Protein AF-A0A3D0QFQ6-F1 (afdb_monomer)

Nearest PDB structures (foldseek):
  6ztg-assembly1_A  TM=4.629E-01  e=1.397E-02  Escherichia coli
  6u9d-assembly2_S-2  TM=3.175E-01  e=2.673E-01  Saccharomyces cerevisiae
  6u9d-assembly2_W-2  TM=3.151E-01  e=1.206E+00  Saccharomyces cerevisiae
  5zwm-assembly1_J  TM=2.503E-01  e=8.277E-01  Saccharomyces cerevisiae S288C

pLDDT: mean 74.8, std 19.63, range [32.03, 97.0]

Radius of gyration: 33.11 Å; Cα contacts (8 Å, |Δi|>4): 150; chains: 1; bounding box: 87×45×83 Å

Foldseek 3Di:
DVVVVVVVVVVVVVVVVVVVVVVVVPDDDDDDDDDDDDDDDDDDDDDDDDDPPPVVVVVVVVVVVVVPDDDDDDPDPDDDDDDDDPDPPDPPPDPPPDDDPQKWKWKWQDKALDPVVLVVVQVVCCVVCVVWDWDFDQDPVVSITIIITHTHRDPVVNVVVLVVCCVVPVPRRVVMDMDIDDD

Mean predicted aligned error: 20.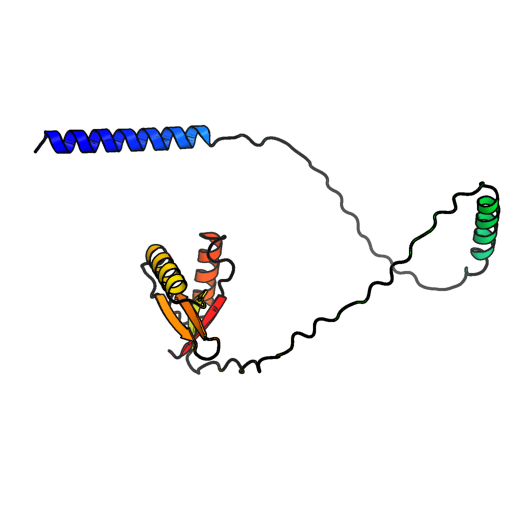43 Å

Solvent-accessible surface area (backbone atoms only — not comparable to full-atom values): 11772 Å² total; per-residue (Å²): 117,70,71,60,57,53,55,50,51,53,52,53,51,50,53,52,52,54,54,54,56,55,58,72,74,64,75,74,85,87,79,90,87,86,88,84,89,80,89,86,84,86,88,83,90,82,84,82,86,89,69,82,67,74,60,56,62,59,49,58,59,54,57,62,63,57,75,73,60,82,84,83,84,77,86,77,85,80,77,85,80,81,83,79,78,79,72,77,81,72,81,67,82,75,73,78,84,81,74,52,98,57,46,26,20,24,29,30,51,46,72,24,77,48,66,70,57,37,52,52,52,47,50,55,47,43,76,74,40,71,92,43,59,74,46,79,44,77,39,81,90,78,55,28,32,36,32,31,42,41,81,28,82,42,65,65,60,33,47,54,49,50,54,50,48,38,70,76,36,58,82,80,32,68,79,46,46,82,46,72,40,74,107

Sequence (183 aa):
MLKSQRRIRVKVLYYIALIVSLVLAGCVSSEEAGSGKKLGTPVATQDLSESGRARVDSLRKADSLRAKRAGFTSQHDTLVASVMRTTKSGLRAIKPIERPANPAYTVQVGAFARTDHALRAQKLAKDRFADLPIFNTFEPFDKLYRVRVGKFDTRLQADSLRKSILKQFPKDYTDSWINYISK

Secondary structure (DSSP, 8-state):
-HHHHHHHHHHHHHHHHHHHHHHHTT-------------------------TTHHHHHHHHHHHHHTTS-------------------------------SSEEEEEEEEEESSHHHHHHHHHHHHHH-TTS-EEEEEETTTTEEEEEEEEESSHHHHHHHHHHHHHH-TTTSTT-EEEEEE-

Structure (mmCIF, N/CA/C/O backbone):
data_AF-A0A3D0QFQ6-F1
#
_entry.id   AF-A0A3D0QFQ6-F1
#
loop_
_atom_site.group_PDB
_atom_site.id
_atom_site.type_symbol
_atom_site.label_atom_id
_atom_site.label_alt_id
_atom_site.label_comp_id
_atom_site.label_asym_id
_atom_site.label_entity_id
_atom_site.label_seq_id
_atom_site.pdbx_PDB_ins_code
_atom_site.Cartn_x
_atom_site.Cartn_y
_atom_site.Cartn_z
_atom_site.occupancy
_atom_site.B_iso_or_equiv
_atom_site.auth_seq_id
_atom_site.auth_comp_id
_atom_site.auth_asym_id
_atom_site.auth_atom_id
_atom_site.pdbx_PDB_model_num
ATOM 1 N N . MET A 1 1 ? -45.627 17.582 -11.116 1.00 52.88 1 MET A N 1
ATOM 2 C CA . MET A 1 1 ? -44.205 17.442 -10.705 1.00 52.88 1 MET A CA 1
ATOM 3 C C . MET A 1 1 ? -43.778 18.304 -9.501 1.00 52.88 1 MET A C 1
ATOM 5 O O . MET A 1 1 ? -42.877 17.882 -8.785 1.00 52.88 1 MET A O 1
ATOM 9 N N . LEU A 1 2 ? -44.424 19.441 -9.183 1.00 53.09 2 LEU A N 1
ATOM 10 C CA . LEU A 1 2 ? -44.003 20.311 -8.060 1.00 53.09 2 LEU A CA 1
ATOM 11 C C . LEU A 1 2 ? -44.137 19.703 -6.642 1.00 53.09 2 LEU A C 1
ATOM 13 O O . LEU A 1 2 ? -43.348 20.036 -5.760 1.00 53.09 2 LEU A O 1
ATOM 17 N N . LYS A 1 3 ? -45.098 18.797 -6.395 1.00 54.72 3 LYS A N 1
ATOM 18 C CA . LYS A 1 3 ? -45.295 18.177 -5.063 1.00 54.72 3 LYS A CA 1
ATOM 19 C C . LYS A 1 3 ? -44.152 17.236 -4.648 1.00 54.72 3 LYS A C 1
ATOM 21 O O . LYS A 1 3 ? -43.829 17.173 -3.466 1.00 54.72 3 LYS A O 1
ATOM 26 N N . SER A 1 4 ? -43.519 16.548 -5.604 1.00 53.94 4 SER A N 1
ATOM 27 C CA . SER A 1 4 ? -42.392 15.640 -5.329 1.00 53.94 4 SER A CA 1
ATOM 28 C C . SER A 1 4 ? -41.141 16.417 -4.902 1.00 53.94 4 SER A C 1
ATOM 30 O O . SER A 1 4 ? -40.534 16.122 -3.876 1.00 53.94 4 SER A O 1
ATOM 32 N N . GLN A 1 5 ? -40.848 17.519 -5.601 1.00 58.81 5 GLN A N 1
ATOM 33 C CA . GLN A 1 5 ? -39.726 18.408 -5.288 1.00 58.81 5 GLN A CA 1
ATOM 34 C C . GLN A 1 5 ? -39.846 19.067 -3.904 1.00 58.81 5 GLN A C 1
ATOM 36 O O . GLN A 1 5 ? -38.852 19.193 -3.192 1.00 58.81 5 GLN A O 1
ATOM 41 N N . ARG A 1 6 ? -41.063 19.420 -3.460 1.00 67.19 6 ARG A N 1
ATOM 42 C CA . ARG A 1 6 ? -41.283 19.945 -2.098 1.00 67.19 6 ARG A CA 1
ATOM 43 C C . ARG A 1 6 ? -40.996 18.902 -1.015 1.00 67.19 6 ARG A C 1
ATOM 45 O O . ARG A 1 6 ? -40.360 19.231 -0.022 1.00 67.19 6 ARG A O 1
ATOM 52 N N . ARG A 1 7 ? -41.392 17.640 -1.217 1.00 68.56 7 ARG A N 1
ATOM 53 C CA . ARG A 1 7 ? -41.124 16.556 -0.251 1.00 68.56 7 ARG A CA 1
ATOM 54 C C . ARG A 1 7 ? -39.634 16.235 -0.141 1.00 68.56 7 ARG A C 1
ATOM 56 O O . ARG A 1 7 ? -39.159 15.957 0.955 1.00 68.56 7 ARG A O 1
ATOM 63 N N . ILE A 1 8 ? -38.904 16.309 -1.253 1.00 72.31 8 ILE A N 1
ATOM 64 C CA . ILE A 1 8 ? -37.450 16.101 -1.275 1.00 72.31 8 ILE A CA 1
ATOM 65 C C . ILE A 1 8 ? -36.746 17.238 -0.527 1.00 72.31 8 ILE A C 1
ATOM 67 O O . ILE A 1 8 ? -35.937 16.968 0.355 1.00 72.31 8 ILE A O 1
ATOM 71 N N . ARG A 1 9 ? -37.117 18.499 -0.786 1.00 77.75 9 ARG A N 1
ATOM 72 C CA . ARG A 1 9 ? -36.538 19.658 -0.084 1.00 77.75 9 ARG A CA 1
ATOM 73 C C . ARG A 1 9 ? -36.805 19.635 1.422 1.00 77.75 9 ARG A C 1
ATOM 75 O O . ARG A 1 9 ? -35.893 19.907 2.189 1.00 77.75 9 ARG A O 1
ATOM 82 N N . VAL A 1 10 ? -38.008 19.246 1.852 1.00 79.06 10 VAL A N 1
ATOM 83 C CA . VAL A 1 10 ? -38.339 19.127 3.286 1.00 79.06 10 VAL A CA 1
ATOM 84 C C . VAL A 1 10 ? -37.515 18.029 3.963 1.00 79.06 10 VAL A C 1
ATOM 86 O O . VAL A 1 10 ? -36.993 18.248 5.051 1.00 79.06 10 VAL A O 1
ATOM 89 N N . LYS A 1 11 ? -37.331 16.872 3.312 1.00 81.25 11 LYS A N 1
ATOM 90 C CA . LYS A 1 11 ? -36.479 15.799 3.849 1.00 81.25 11 LYS A CA 1
ATOM 91 C C . LYS A 1 11 ? -35.016 16.228 3.947 1.00 81.25 11 LYS A C 1
ATOM 93 O O . LYS A 1 11 ? -34.389 15.979 4.967 1.00 81.25 11 LYS A O 1
ATOM 98 N N . VAL A 1 12 ? -34.487 16.903 2.926 1.00 84.69 12 VAL A N 1
ATOM 99 C CA . VAL A 1 12 ? -33.107 17.417 2.935 1.00 84.69 12 VAL A CA 1
ATOM 100 C C . VAL A 1 12 ? -32.907 18.436 4.058 1.00 84.69 12 VAL A C 1
ATOM 102 O O . VAL A 1 12 ? -31.939 18.325 4.802 1.00 84.69 12 VAL A O 1
ATOM 105 N N . LEU A 1 13 ? -33.849 19.366 4.248 1.00 84.19 13 LEU A N 1
ATOM 106 C CA . LEU A 1 13 ? -33.799 20.325 5.357 1.00 84.19 13 LEU A CA 1
ATOM 107 C C . LEU A 1 13 ? -33.865 19.634 6.726 1.00 84.19 13 LEU A C 1
ATOM 109 O O . LEU A 1 13 ? -33.130 20.018 7.632 1.00 84.19 13 LEU A O 1
ATOM 113 N N . TYR A 1 14 ? -34.677 18.582 6.863 1.00 87.38 14 TYR A N 1
ATOM 114 C CA . TYR A 1 14 ? -34.744 17.783 8.089 1.00 87.38 14 TYR A CA 1
ATOM 115 C C . TYR A 1 14 ? -33.415 17.076 8.398 1.00 87.38 14 TYR A C 1
ATOM 117 O O . TYR A 1 14 ? -32.944 17.124 9.531 1.00 87.38 14 TYR A O 1
ATOM 125 N N . TYR A 1 15 ? -32.770 16.468 7.396 1.00 84.62 15 TYR A N 1
ATOM 126 C CA . TYR A 1 15 ? -31.462 15.830 7.583 1.00 84.62 15 TYR A CA 1
ATOM 127 C C . TYR A 1 15 ? -30.361 16.838 7.922 1.00 84.62 15 TYR A C 1
ATOM 129 O O . TYR A 1 15 ? -29.531 16.553 8.779 1.00 84.62 15 TYR A O 1
ATOM 137 N N . ILE A 1 16 ? -30.368 18.024 7.306 1.00 84.81 16 ILE A N 1
ATOM 138 C CA . ILE A 1 16 ? -29.418 19.093 7.643 1.00 84.81 16 ILE A CA 1
ATOM 139 C C . ILE A 1 16 ? -29.612 19.538 9.098 1.00 84.81 16 ILE A C 1
ATOM 141 O O . ILE A 1 16 ? -28.636 19.613 9.840 1.00 84.81 16 ILE A O 1
ATOM 145 N N . ALA A 1 17 ? -30.856 19.763 9.534 1.00 80.44 17 ALA A N 1
ATOM 146 C CA . ALA A 1 17 ? -31.151 20.119 10.922 1.00 80.44 17 ALA A CA 1
ATOM 147 C C . ALA A 1 17 ? -30.680 19.034 11.909 1.00 80.44 17 ALA A C 1
ATOM 149 O O . ALA A 1 17 ? -30.051 19.352 12.915 1.00 80.44 17 ALA A O 1
ATOM 150 N N . LEU A 1 18 ? -30.896 17.756 11.581 1.00 80.88 18 LEU A N 1
ATOM 151 C CA . LEU A 1 18 ? -30.472 16.622 12.407 1.00 80.88 18 LEU A CA 1
ATOM 152 C C . LEU A 1 18 ? -28.941 16.529 12.553 1.00 80.88 18 LEU A C 1
ATOM 154 O O . LEU A 1 18 ? -28.442 16.244 13.640 1.00 80.88 18 LEU A O 1
ATOM 158 N N . ILE A 1 19 ? -28.187 16.805 11.484 1.00 80.50 19 ILE A N 1
ATOM 159 C CA . ILE A 1 19 ? -26.715 16.821 11.523 1.00 80.50 19 ILE A CA 1
ATOM 160 C C . ILE A 1 19 ? -26.206 17.997 12.367 1.00 80.50 19 ILE A C 1
ATOM 162 O O . ILE A 1 19 ? -25.292 17.818 13.169 1.00 80.50 19 ILE A O 1
ATOM 166 N N . VAL A 1 20 ? -26.815 19.181 12.246 1.00 78.25 20 VAL A N 1
ATOM 167 C CA . VAL A 1 20 ? -26.441 20.360 13.050 1.00 78.25 20 VAL A CA 1
ATOM 168 C C . VAL A 1 20 ? -26.681 20.114 14.545 1.00 78.25 20 VAL A C 1
ATOM 170 O O . VAL A 1 20 ? -25.825 20.454 15.362 1.00 78.25 20 VAL A O 1
ATOM 173 N N . SER A 1 21 ? -27.783 19.457 14.919 1.00 71.56 21 SER A N 1
ATOM 174 C CA . SER A 1 21 ? -28.052 19.091 16.318 1.00 71.56 21 SER A CA 1
ATOM 175 C C . SER A 1 21 ? -27.030 18.101 16.893 1.00 71.56 21 SER A C 1
ATOM 177 O O . SER A 1 21 ? -26.678 18.208 18.065 1.00 71.56 21 SER A O 1
ATOM 179 N N . LEU A 1 22 ? -26.512 17.170 16.084 1.00 65.94 22 LEU A N 1
ATOM 180 C CA . LEU A 1 22 ? -25.476 16.222 16.516 1.00 65.94 22 LEU A CA 1
ATOM 181 C C . LEU A 1 22 ? -24.116 16.894 16.762 1.00 65.94 22 LEU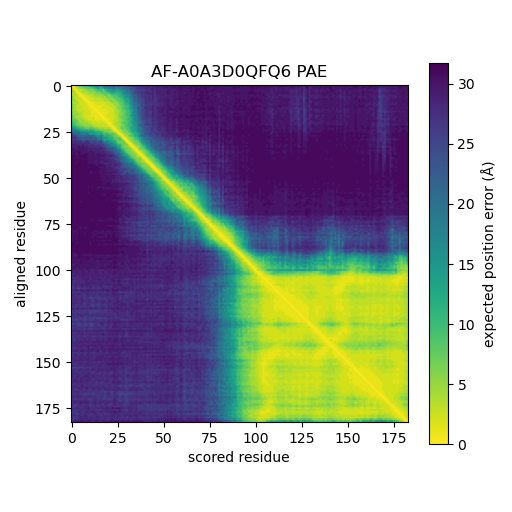 A C 1
ATOM 183 O O . LEU A 1 22 ? -23.385 16.472 17.654 1.00 65.94 22 LEU A O 1
ATOM 187 N N . VAL A 1 23 ? -23.782 17.950 16.016 1.00 65.50 23 VAL A N 1
ATOM 188 C CA . VAL A 1 23 ? -22.517 18.686 16.192 1.00 65.50 23 VAL A CA 1
ATOM 189 C C . VAL A 1 23 ? -22.525 19.521 17.478 1.00 65.50 23 VAL A C 1
ATOM 191 O O . VAL A 1 23 ? -21.506 19.599 18.158 1.00 65.50 23 VAL A O 1
ATOM 194 N N . LEU A 1 24 ? -23.676 20.078 17.867 1.00 59.12 24 LEU A N 1
ATOM 195 C CA . LEU A 1 24 ? -23.806 20.862 19.104 1.00 59.12 24 LEU A CA 1
ATOM 196 C C . LEU A 1 24 ? -23.752 20.005 20.382 1.00 59.12 24 LEU A C 1
ATOM 198 O O . LEU A 1 24 ? -23.378 20.514 21.434 1.00 59.12 24 LEU A O 1
ATOM 202 N N . ALA A 1 25 ? -24.059 18.707 20.298 1.00 58.72 25 ALA A N 1
ATOM 203 C CA . ALA 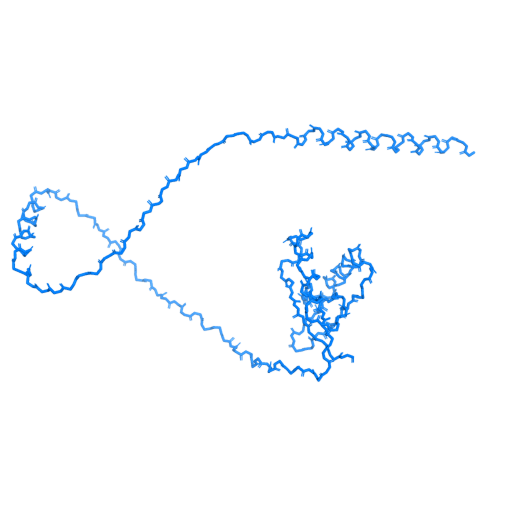A 1 25 ? -23.914 17.767 21.415 1.00 58.72 25 ALA A CA 1
ATOM 204 C C . ALA A 1 25 ? -22.487 17.186 21.554 1.00 58.72 25 ALA A C 1
ATOM 206 O O . ALA A 1 25 ? -22.216 16.444 22.495 1.00 58.72 25 ALA A O 1
ATOM 207 N N . GLY A 1 26 ? -21.573 17.501 20.624 1.00 51.81 26 GLY A N 1
ATOM 208 C CA . GLY A 1 26 ? -20.206 16.965 20.576 1.00 51.81 26 GLY A CA 1
ATOM 209 C C . GLY A 1 26 ? -19.133 17.809 21.273 1.00 51.81 26 GLY A C 1
ATOM 210 O O . GLY A 1 26 ? -17.972 17.406 21.298 1.00 51.81 26 GLY A O 1
ATOM 211 N N . CYS A 1 27 ? -19.483 18.962 21.846 1.00 55.00 27 CYS A N 1
ATOM 212 C CA . CYS A 1 27 ? -18.550 19.799 22.599 1.00 55.00 27 CYS A CA 1
ATOM 213 C C . CYS A 1 27 ? -18.562 19.418 24.086 1.00 55.00 27 CYS A C 1
ATOM 215 O O . CYS A 1 27 ? -19.144 20.118 24.910 1.00 55.00 27 CYS A O 1
ATOM 217 N N . VAL A 1 28 ? -17.912 18.306 24.438 1.00 48.94 28 VAL A N 1
ATOM 218 C CA . VAL A 1 28 ? -17.484 18.072 25.825 1.00 48.94 28 VAL A CA 1
ATOM 219 C C . VAL A 1 28 ? -16.172 18.823 26.042 1.00 48.94 28 VAL A C 1
ATOM 221 O O . VAL A 1 28 ? -15.157 18.514 25.417 1.00 48.94 28 VAL A O 1
ATOM 224 N N . SER A 1 29 ? -16.236 19.834 26.910 1.00 44.25 29 SER A N 1
ATOM 225 C CA . SER A 1 29 ? -15.091 20.536 27.491 1.00 44.25 29 SER A CA 1
ATOM 226 C C . SER A 1 29 ? -14.225 19.539 28.266 1.00 44.25 29 SER A C 1
ATOM 228 O O . SER A 1 29 ? -14.739 18.784 29.089 1.00 44.25 29 SER A O 1
ATOM 230 N N . SER A 1 30 ? -12.922 19.508 27.984 1.00 48.75 30 SER A N 1
ATOM 231 C CA . SER A 1 30 ? -11.928 18.791 28.788 1.00 48.75 30 SER A CA 1
ATOM 232 C C . SER A 1 30 ? -10.925 19.823 29.285 1.00 48.75 30 SER A C 1
ATOM 234 O O . SER A 1 30 ? -9.937 20.130 28.620 1.00 48.75 30 SER A O 1
ATOM 236 N N . GLU A 1 31 ? -11.250 20.388 30.438 1.00 47.34 31 GLU A N 1
ATOM 237 C CA . GLU A 1 31 ? -10.498 21.382 31.192 1.00 47.34 31 GLU A CA 1
ATOM 238 C C . GLU A 1 31 ? -9.717 20.710 32.349 1.00 47.34 31 GLU A C 1
ATOM 240 O O . GLU A 1 31 ? -10.224 19.793 32.991 1.00 47.34 31 GLU A O 1
ATOM 245 N N . GLU A 1 32 ? -8.466 21.171 32.535 1.00 44.28 32 GLU A N 1
ATOM 246 C CA . GLU A 1 32 ? -7.475 20.914 33.611 1.00 44.28 32 GLU A CA 1
ATOM 247 C C . GLU A 1 32 ? -6.863 19.506 33.828 1.00 44.28 32 GLU A C 1
ATOM 249 O O . GLU A 1 32 ? -7.505 18.479 33.668 1.00 44.28 32 GLU A O 1
ATOM 254 N N . ALA A 1 33 ? -5.617 19.321 34.297 1.00 42.62 33 ALA A N 1
ATOM 255 C CA . ALA A 1 33 ? -4.386 20.115 34.475 1.00 42.62 33 ALA A CA 1
ATOM 256 C C . ALA A 1 33 ? -3.302 19.160 35.037 1.00 42.62 33 ALA A C 1
ATOM 258 O O . ALA A 1 33 ? -3.632 18.158 35.667 1.00 42.62 33 ALA A O 1
ATOM 259 N N . GLY A 1 34 ? -2.005 19.473 34.885 1.00 32.53 34 GLY A N 1
ATOM 260 C CA . GLY A 1 34 ? -0.955 18.728 35.602 1.00 32.53 34 GLY A CA 1
ATOM 261 C C . GLY A 1 34 ? 0.479 18.947 35.127 1.00 32.53 34 GLY A C 1
ATOM 262 O O . GLY A 1 34 ? 1.125 18.029 34.640 1.00 32.53 34 GLY A O 1
ATOM 263 N N . SER A 1 35 ? 0.967 20.177 35.263 1.00 41.09 35 SER A N 1
ATOM 264 C CA . SER A 1 35 ? 2.352 20.600 35.025 1.00 41.09 35 SER A CA 1
ATOM 265 C C . SER A 1 35 ? 3.335 19.983 36.035 1.00 41.09 35 SER A C 1
ATOM 267 O O . SER A 1 35 ? 3.053 19.958 37.230 1.00 41.09 35 SER A O 1
ATOM 269 N N . GLY A 1 36 ? 4.523 19.567 35.580 1.00 36.22 36 GLY A N 1
ATOM 270 C CA . GLY A 1 36 ? 5.612 19.129 36.461 1.00 36.22 36 GLY A CA 1
ATOM 271 C C . GLY A 1 36 ? 6.958 18.975 35.744 1.00 36.22 36 GLY A C 1
ATOM 272 O O . GLY A 1 36 ? 7.321 17.888 35.314 1.00 36.22 36 GLY A O 1
AT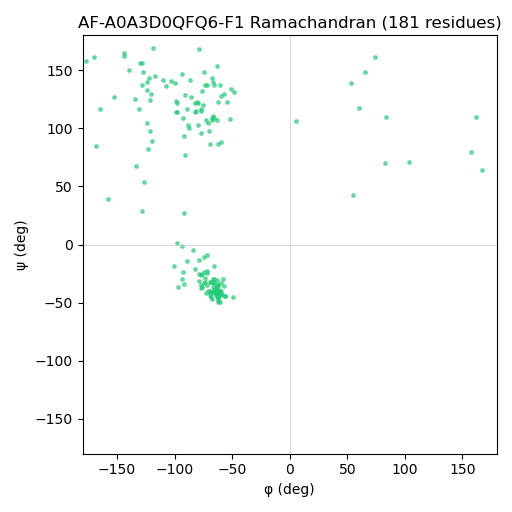OM 273 N N . LYS A 1 37 ? 7.706 20.079 35.610 1.00 43.84 37 LYS A N 1
ATOM 274 C CA . LYS A 1 37 ? 9.119 20.122 35.173 1.00 43.84 37 LYS A CA 1
ATOM 275 C C . LYS A 1 37 ? 10.075 19.642 36.280 1.00 43.84 37 LYS A C 1
ATOM 277 O O . LYS A 1 37 ? 9.856 19.997 37.435 1.00 43.84 37 LYS A O 1
ATOM 282 N N . LYS A 1 38 ? 11.199 19.020 35.881 1.00 40.47 38 LYS A N 1
ATOM 283 C CA . LYS A 1 38 ? 12.630 19.337 36.199 1.00 40.47 38 LYS A CA 1
ATOM 284 C C . LYS A 1 38 ? 13.483 18.089 35.880 1.00 40.47 38 LYS A C 1
ATOM 286 O O . LYS A 1 38 ? 13.206 17.024 36.406 1.00 40.47 38 LYS A O 1
ATOM 291 N N . LEU A 1 39 ? 14.328 18.072 34.844 1.00 39.50 39 LEU A N 1
ATOM 292 C CA . LEU A 1 39 ? 15.664 18.685 34.692 1.00 39.50 39 LEU A CA 1
ATOM 293 C C . LEU A 1 39 ? 16.692 18.183 35.726 1.00 39.50 39 LEU A C 1
ATOM 295 O O . LEU A 1 39 ? 16.534 18.462 36.910 1.00 39.50 39 LEU A O 1
ATOM 299 N N . GLY A 1 40 ? 17.769 17.532 35.258 1.00 32.94 40 GLY A N 1
ATOM 300 C CA . GLY A 1 40 ? 18.982 17.319 36.058 1.00 32.94 40 GLY A CA 1
ATOM 301 C C . GLY A 1 40 ? 19.879 16.151 35.630 1.00 32.94 40 GLY A C 1
ATOM 302 O O . GLY A 1 40 ? 19.869 15.109 36.268 1.00 32.94 40 GLY A O 1
ATOM 303 N N . THR A 1 41 ? 20.703 16.344 34.600 1.00 41.66 41 THR A N 1
ATOM 304 C CA . THR A 1 41 ? 22.060 15.757 34.533 1.00 41.66 41 THR A CA 1
ATOM 305 C C . THR A 1 41 ? 23.043 16.789 35.096 1.00 41.66 41 THR A C 1
ATOM 307 O O . THR A 1 41 ? 22.811 17.984 34.893 1.00 41.66 41 THR A O 1
ATOM 310 N N . PRO A 1 42 ? 24.137 16.376 35.760 1.00 49.12 42 PRO A N 1
ATOM 311 C CA . PRO A 1 42 ? 25.401 16.341 35.022 1.00 49.12 42 PRO A CA 1
ATOM 312 C C . PRO A 1 42 ? 26.341 15.173 35.378 1.00 49.12 42 PRO A C 1
ATOM 314 O O . PRO A 1 42 ? 26.205 14.477 36.378 1.00 49.12 42 PRO A O 1
ATOM 317 N N . VAL A 1 43 ? 27.300 15.011 34.472 1.00 42.81 43 VAL A N 1
ATOM 318 C CA . VAL A 1 43 ? 28.464 14.119 34.433 1.00 42.81 43 VAL A CA 1
ATOM 319 C C . VAL A 1 43 ? 29.501 14.478 35.507 1.00 42.81 43 VAL A C 1
ATOM 321 O O . VAL A 1 43 ? 29.768 15.661 35.690 1.00 42.81 43 VAL A O 1
ATOM 324 N N . ALA A 1 44 ? 30.160 13.480 36.114 1.00 38.50 44 ALA A N 1
ATOM 325 C CA . ALA A 1 44 ? 31.576 13.547 36.508 1.00 38.50 44 ALA A CA 1
ATOM 326 C C . ALA A 1 44 ? 32.129 12.145 36.833 1.00 38.50 44 ALA A C 1
ATOM 328 O O . ALA A 1 44 ? 31.685 11.472 37.760 1.00 38.50 44 ALA A O 1
ATOM 329 N N . THR A 1 45 ? 33.108 11.728 36.038 1.00 45.09 45 THR A N 1
ATOM 330 C CA . THR A 1 45 ? 34.012 10.593 36.242 1.00 45.09 45 THR A CA 1
ATOM 331 C C . THR A 1 45 ? 35.001 10.917 37.365 1.00 45.09 45 THR A C 1
ATOM 333 O O . THR A 1 45 ? 35.556 12.012 37.351 1.00 45.09 45 THR A O 1
ATOM 336 N N . GLN A 1 46 ? 35.291 9.981 38.275 1.00 40.75 46 GLN A N 1
ATOM 337 C CA . GLN A 1 46 ? 36.557 9.956 39.020 1.00 40.75 46 GLN A CA 1
ATOM 338 C C . GLN A 1 46 ? 36.911 8.523 39.445 1.00 40.75 46 GLN A C 1
ATOM 340 O O . GLN A 1 46 ? 36.096 7.798 40.013 1.00 40.75 46 GLN A O 1
ATOM 345 N N . ASP A 1 47 ? 38.131 8.148 39.078 1.00 32.03 47 ASP A N 1
ATOM 346 C CA . ASP A 1 47 ? 38.810 6.873 39.280 1.00 32.03 47 ASP A CA 1
ATOM 347 C C . ASP A 1 47 ? 39.383 6.702 40.704 1.00 32.03 47 ASP A C 1
ATOM 349 O O . ASP A 1 47 ? 39.573 7.674 41.431 1.00 32.03 47 ASP A O 1
ATOM 353 N N . LEU A 1 48 ? 39.786 5.451 40.977 1.00 38.97 48 LEU A N 1
ATOM 354 C CA . LEU A 1 48 ? 40.820 4.975 41.918 1.00 38.97 48 LEU A CA 1
ATOM 355 C C . LEU A 1 48 ? 40.484 4.786 43.415 1.00 38.97 48 LEU A C 1
ATOM 357 O O . LEU A 1 48 ? 40.358 5.722 44.189 1.00 38.97 48 LEU A O 1
ATOM 361 N N . SER A 1 49 ? 40.458 3.491 43.774 1.00 44.66 49 SER A N 1
ATOM 362 C CA . SER A 1 49 ? 41.281 2.803 44.792 1.00 44.66 49 SER A CA 1
ATOM 363 C C . SER A 1 49 ? 41.356 3.357 46.229 1.00 44.66 49 SER A C 1
ATOM 365 O O . SER A 1 49 ? 41.555 4.533 46.462 1.00 44.66 49 SER A O 1
ATOM 367 N N . GLU A 1 50 ? 41.326 2.424 47.191 1.00 47.47 50 GLU A N 1
ATOM 368 C CA . GLU A 1 50 ? 41.508 2.602 48.649 1.00 47.47 50 GLU A CA 1
ATOM 369 C C . GLU A 1 50 ? 40.297 3.054 49.485 1.00 47.47 50 GLU A C 1
ATOM 371 O O . GLU A 1 50 ? 40.292 4.103 50.116 1.00 47.47 50 GLU A O 1
ATOM 376 N N . SER A 1 51 ? 39.293 2.180 49.650 1.00 45.22 51 SER A N 1
ATOM 377 C CA . SER A 1 51 ? 38.529 2.166 50.919 1.00 45.22 51 SER A CA 1
ATOM 378 C C . SER A 1 51 ? 37.795 0.846 51.209 1.00 45.22 51 SER A C 1
ATOM 380 O O . SER A 1 51 ? 36.664 0.809 51.691 1.00 45.22 51 SER A O 1
ATOM 382 N N . GLY A 1 52 ? 38.432 -0.288 50.902 1.00 47.38 52 GLY A N 1
ATOM 383 C CA . GLY A 1 52 ? 37.838 -1.622 51.075 1.00 47.38 52 GLY A CA 1
ATOM 384 C C . GLY A 1 52 ? 37.748 -2.128 52.522 1.00 47.38 52 GLY A C 1
ATOM 385 O O . GLY A 1 52 ? 37.086 -3.132 52.759 1.00 47.38 52 GLY A O 1
ATOM 386 N N . ARG A 1 53 ? 38.386 -1.468 53.502 1.00 47.56 53 ARG A N 1
ATOM 387 C CA . ARG A 1 53 ? 38.445 -1.969 54.892 1.00 47.56 53 ARG A CA 1
ATOM 388 C C . ARG A 1 53 ? 37.401 -1.358 55.833 1.00 47.56 53 ARG A C 1
ATOM 390 O O . ARG A 1 53 ? 36.826 -2.091 56.624 1.00 47.56 53 ARG A O 1
ATOM 397 N N . ALA A 1 54 ? 37.055 -0.076 55.701 1.00 47.19 54 ALA A N 1
ATOM 398 C CA . ALA A 1 54 ? 36.098 0.575 56.613 1.00 47.19 54 ALA A CA 1
ATOM 399 C C . ALA A 1 54 ? 34.623 0.175 56.373 1.00 47.19 54 ALA A C 1
ATOM 401 O O . ALA A 1 54 ? 33.780 0.254 57.270 1.00 47.19 54 ALA A O 1
ATOM 402 N N . ARG A 1 55 ? 34.287 -0.283 55.158 1.00 47.47 55 ARG A N 1
ATOM 403 C CA . ARG A 1 55 ? 32.908 -0.636 54.776 1.00 47.47 55 ARG A CA 1
ATOM 404 C C . ARG A 1 55 ? 32.445 -1.981 55.355 1.00 47.47 55 ARG A C 1
ATOM 406 O O . ARG A 1 55 ? 31.249 -2.177 55.554 1.00 47.47 55 ARG A O 1
ATOM 413 N N . VAL A 1 56 ? 33.379 -2.886 55.654 1.00 52.16 56 VAL A N 1
ATOM 414 C CA . VAL A 1 56 ? 33.077 -4.253 56.116 1.00 52.16 56 VAL A CA 1
ATOM 415 C C . VAL A 1 56 ? 32.649 -4.271 57.588 1.00 52.16 56 VAL A C 1
ATOM 417 O O . VAL A 1 56 ? 31.727 -5.001 57.954 1.00 52.16 56 VAL A O 1
ATOM 420 N N . ASP A 1 57 ? 33.224 -3.399 58.418 1.00 51.69 57 ASP A N 1
ATOM 421 C CA . ASP A 1 57 ? 32.893 -3.332 59.849 1.00 51.69 57 ASP A CA 1
ATOM 422 C C . ASP A 1 57 ? 31.516 -2.702 60.109 1.00 51.69 57 ASP A C 1
ATOM 424 O O . ASP A 1 57 ? 30.812 -3.070 61.052 1.00 51.69 57 ASP A O 1
ATOM 428 N N . SER A 1 58 ? 31.077 -1.814 59.214 1.00 54.38 58 SER A N 1
ATOM 429 C CA . SER A 1 58 ? 29.761 -1.169 59.289 1.00 54.38 58 SER A CA 1
ATOM 430 C C . SER A 1 58 ? 28.618 -2.126 58.917 1.00 54.38 58 SER A C 1
ATOM 432 O O . SER A 1 58 ? 27.531 -2.047 59.490 1.00 54.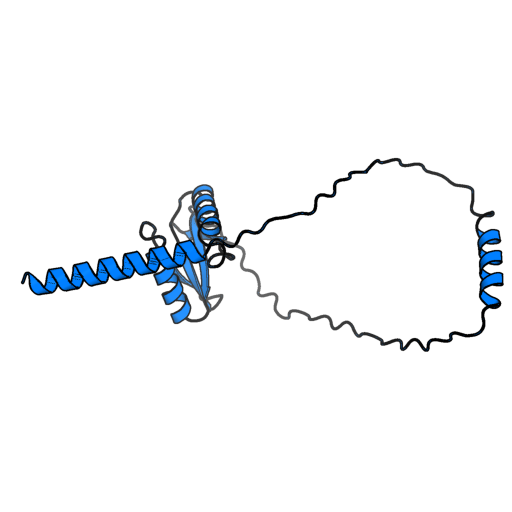38 58 SER A O 1
ATOM 434 N N . LEU A 1 59 ? 28.870 -3.074 58.005 1.00 54.94 59 LEU A N 1
ATOM 435 C CA . LEU A 1 59 ? 27.909 -4.111 57.604 1.00 54.94 59 LEU A CA 1
ATOM 436 C C . LEU A 1 59 ? 27.690 -5.149 58.716 1.00 54.94 59 LEU A C 1
ATOM 438 O O . LEU A 1 59 ? 26.549 -5.493 59.019 1.00 54.94 59 LEU A O 1
ATOM 442 N N . ARG A 1 60 ? 28.755 -5.559 59.419 1.00 53.53 60 ARG A N 1
ATOM 443 C CA . ARG A 1 60 ? 28.650 -6.516 60.538 1.00 53.53 60 ARG A CA 1
ATOM 444 C C . ARG A 1 60 ? 27.821 -5.992 61.714 1.00 53.53 60 ARG A C 1
ATOM 446 O O . ARG A 1 60 ? 27.170 -6.773 62.407 1.00 53.53 60 ARG A O 1
ATOM 453 N N . LYS A 1 61 ? 27.814 -4.674 61.939 1.00 53.72 61 LYS A N 1
ATOM 454 C CA . LYS A 1 61 ? 27.016 -4.046 63.006 1.00 53.72 61 LYS A CA 1
ATOM 455 C C . LYS A 1 61 ? 25.534 -3.893 62.635 1.00 53.72 61 LYS A C 1
ATOM 457 O O . LYS A 1 61 ? 24.690 -3.873 63.526 1.00 53.72 61 LYS A O 1
ATOM 462 N N . ALA A 1 62 ? 25.206 -3.824 61.344 1.00 55.16 62 ALA A N 1
ATOM 463 C CA . ALA A 1 62 ? 23.822 -3.809 60.868 1.00 55.16 62 ALA A CA 1
ATOM 464 C C . ALA A 1 62 ? 23.178 -5.207 60.928 1.00 55.16 62 ALA A C 1
ATOM 466 O O . ALA A 1 62 ? 22.011 -5.333 61.307 1.00 55.16 62 ALA A O 1
ATOM 467 N N . ASP A 1 63 ? 23.954 -6.258 60.645 1.00 54.78 63 ASP A N 1
ATOM 468 C CA . ASP A 1 63 ? 23.480 -7.645 60.719 1.00 54.78 63 ASP A CA 1
ATOM 469 C C . ASP A 1 63 ? 23.164 -8.088 62.159 1.00 54.78 63 ASP A C 1
ATOM 471 O O . ASP A 1 63 ? 22.193 -8.814 62.388 1.00 54.78 63 ASP A O 1
ATOM 475 N N . SER A 1 64 ? 23.897 -7.583 63.161 1.00 54.84 64 SER A N 1
ATOM 476 C CA . SER A 1 64 ? 23.649 -7.928 64.570 1.00 54.84 64 SER A CA 1
ATOM 477 C C . SER A 1 64 ? 22.374 -7.301 65.152 1.00 54.84 64 SER A C 1
ATOM 479 O O . SER A 1 64 ? 21.775 -7.864 66.070 1.00 54.84 64 SER A O 1
ATOM 481 N N . LEU A 1 65 ? 21.893 -6.183 64.593 1.00 54.53 65 LEU A N 1
ATOM 482 C CA . LEU A 1 65 ? 20.627 -5.557 64.999 1.00 54.53 65 LEU A CA 1
ATOM 483 C C . LEU A 1 65 ? 19.403 -6.203 64.334 1.00 54.53 65 LEU A C 1
ATOM 485 O O . LEU A 1 65 ? 18.293 -6.109 64.866 1.00 54.53 65 LEU A O 1
ATOM 489 N N . ARG A 1 66 ? 19.587 -6.897 63.205 1.00 53.09 66 ARG A N 1
ATOM 490 C CA . ARG A 1 66 ? 18.506 -7.617 62.512 1.00 53.09 66 ARG A CA 1
ATOM 491 C C . ARG A 1 66 ? 18.149 -8.940 63.195 1.00 53.09 66 ARG A C 1
ATOM 493 O O . ARG A 1 66 ? 16.995 -9.352 63.135 1.00 53.09 66 ARG A O 1
ATOM 500 N N . ALA A 1 67 ? 19.093 -9.546 63.915 1.00 55.84 67 ALA A N 1
ATOM 501 C CA . ALA A 1 67 ? 18.896 -10.803 64.642 1.00 55.84 67 ALA A CA 1
ATOM 502 C C . ALA A 1 67 ? 18.009 -10.689 65.904 1.00 55.84 67 ALA A C 1
ATOM 504 O O . ALA A 1 67 ? 17.640 -11.708 66.480 1.00 55.84 67 ALA A O 1
ATOM 505 N N . LYS A 1 68 ? 17.641 -9.472 66.344 1.00 56.97 68 LYS A N 1
ATOM 506 C CA . LYS A 1 68 ? 16.813 -9.244 67.548 1.00 56.97 68 LYS A CA 1
ATOM 507 C C . LYS A 1 68 ? 15.319 -9.012 67.286 1.00 56.97 68 LYS A C 1
ATOM 509 O O . LYS A 1 68 ? 14.575 -8.799 68.242 1.00 56.97 68 LYS A O 1
ATOM 514 N N . ARG A 1 69 ? 14.852 -9.046 66.033 1.00 58.72 69 ARG A N 1
ATOM 515 C CA . ARG A 1 69 ? 13.414 -8.965 65.721 1.00 58.72 69 ARG A CA 1
ATOM 516 C C . ARG A 1 69 ? 12.858 -10.359 65.474 1.00 58.72 69 ARG A C 1
ATOM 518 O O . ARG A 1 69 ? 13.243 -11.029 64.523 1.00 58.72 69 ARG A O 1
ATOM 525 N N . ALA A 1 70 ? 11.973 -10.770 66.377 1.00 59.19 70 ALA A N 1
ATOM 526 C CA . ALA A 1 70 ? 11.253 -12.027 66.328 1.00 59.19 70 ALA A CA 1
ATOM 527 C C . ALA A 1 70 ? 10.616 -12.276 64.949 1.00 59.19 70 ALA A C 1
ATOM 529 O O . ALA A 1 70 ? 9.961 -11.403 64.382 1.00 59.19 70 ALA A O 1
ATOM 530 N N . GLY A 1 71 ? 10.870 -13.494 64.467 1.00 62.81 71 GLY A N 1
ATOM 531 C CA . GLY A 1 71 ? 10.237 -14.246 63.388 1.00 62.81 71 GLY A CA 1
ATOM 532 C C . GLY A 1 71 ? 9.167 -13.563 62.542 1.00 62.81 71 GLY A C 1
ATOM 533 O O . GLY A 1 71 ? 7.999 -13.527 62.911 1.00 62.81 71 GLY A O 1
ATOM 534 N N . PHE A 1 72 ? 9.549 -13.223 61.314 1.00 59.91 72 PHE A N 1
ATOM 535 C CA . PHE A 1 72 ? 8.675 -13.424 60.165 1.00 59.91 72 PHE A CA 1
ATOM 536 C C . PHE A 1 72 ? 9.410 -14.340 59.188 1.00 59.91 72 PHE A C 1
ATOM 538 O O . PHE A 1 72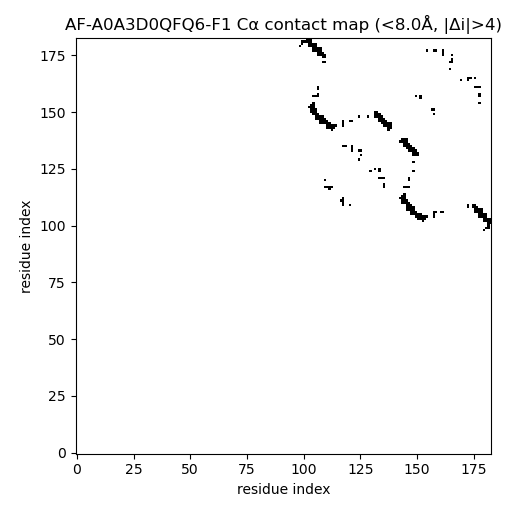 ? 10.299 -13.906 58.456 1.00 59.91 72 PHE A O 1
ATOM 545 N N . THR A 1 73 ? 9.095 -15.632 59.237 1.00 66.00 73 THR A N 1
ATOM 546 C CA . THR A 1 73 ? 9.552 -16.616 58.255 1.00 66.00 73 THR A CA 1
ATOM 547 C C . THR A 1 73 ? 8.487 -16.709 57.167 1.00 66.00 73 THR A C 1
ATOM 549 O O . THR A 1 73 ? 7.515 -17.448 57.314 1.00 66.00 73 THR A O 1
ATOM 552 N N . SER A 1 74 ? 8.624 -15.948 56.084 1.00 71.00 74 SER A N 1
ATOM 553 C CA . SER A 1 74 ? 7.836 -16.209 54.879 1.00 71.00 74 SER A CA 1
ATOM 554 C C . SER A 1 74 ? 8.417 -17.426 54.169 1.00 71.00 74 SER A C 1
ATOM 556 O O . SER A 1 74 ? 9.582 -17.418 53.770 1.00 71.00 74 SER A O 1
ATOM 558 N N . GLN A 1 75 ? 7.612 -18.479 54.011 1.00 72.31 75 GLN A N 1
ATOM 559 C CA . GLN A 1 75 ? 7.919 -19.539 53.056 1.00 72.31 75 GLN A CA 1
ATOM 560 C C . GLN A 1 75 ? 7.846 -18.921 51.658 1.00 72.31 75 GLN A C 1
ATOM 562 O O . GLN A 1 75 ? 6.783 -18.512 51.197 1.00 72.31 75 GLN A O 1
ATOM 567 N N . HIS A 1 76 ? 9.003 -18.754 51.026 1.00 65.12 76 HIS A N 1
ATOM 568 C CA . HIS A 1 76 ? 9.078 -18.287 49.652 1.00 65.12 76 HIS A CA 1
ATOM 569 C C . HIS A 1 76 ? 8.982 -19.499 48.728 1.00 65.12 76 HIS A C 1
ATOM 571 O O . HIS A 1 76 ? 9.971 -20.204 48.523 1.00 65.12 76 HIS A O 1
ATOM 577 N N . ASP A 1 77 ? 7.796 -19.730 48.168 1.00 70.12 77 ASP A N 1
ATOM 578 C CA . ASP A 1 77 ? 7.604 -20.724 47.115 1.00 70.12 77 ASP A CA 1
ATOM 579 C C . ASP A 1 77 ? 8.419 -20.314 45.886 1.00 70.12 77 ASP A C 1
ATOM 581 O O . ASP A 1 77 ? 8.116 -19.346 45.185 1.00 70.12 77 ASP A O 1
ATOM 585 N N . THR A 1 78 ? 9.510 -21.037 45.644 1.00 78.81 78 THR A N 1
ATOM 586 C CA . THR A 1 78 ? 10.356 -20.818 44.472 1.00 78.81 78 THR A CA 1
ATOM 587 C C . THR A 1 78 ? 9.813 -21.663 43.329 1.00 78.81 78 THR A C 1
ATOM 589 O O . THR A 1 78 ? 10.026 -22.873 43.282 1.00 78.81 78 THR A O 1
ATOM 592 N N . LEU A 1 79 ? 9.104 -21.033 42.394 1.00 71.94 79 LEU A N 1
ATOM 593 C CA . LEU A 1 79 ? 8.699 -21.685 41.152 1.00 71.94 79 LEU A CA 1
ATOM 594 C C . LEU A 1 79 ? 9.854 -21.630 40.146 1.00 71.94 79 LEU A C 1
ATOM 596 O O . LEU A 1 79 ? 10.322 -20.556 39.770 1.00 71.94 79 LEU A O 1
ATOM 600 N N . VAL A 1 80 ? 10.305 -22.797 39.687 1.00 72.62 80 VAL A N 1
ATOM 601 C CA . VAL A 1 80 ? 11.287 -22.905 38.601 1.00 72.62 80 VAL A CA 1
ATOM 602 C C . VAL A 1 80 ? 10.554 -22.718 37.273 1.00 72.62 80 VAL A C 1
ATOM 604 O O . VAL A 1 80 ? 9.873 -23.620 36.789 1.00 72.62 80 VAL A O 1
ATOM 607 N N . ALA A 1 81 ? 10.673 -21.533 36.676 1.00 76.81 81 ALA A N 1
ATOM 608 C CA . ALA A 1 81 ? 10.122 -21.270 35.352 1.00 76.81 81 ALA A CA 1
ATOM 609 C C . ALA A 1 81 ? 11.024 -21.885 34.268 1.00 76.81 81 ALA A C 1
ATOM 611 O O . ALA A 1 81 ? 12.172 -21.477 34.087 1.00 76.81 81 ALA A O 1
ATOM 612 N N . SER A 1 82 ? 10.494 -22.851 33.515 1.00 77.19 82 SER A N 1
ATOM 613 C CA . SER A 1 82 ? 11.145 -23.346 32.301 1.00 77.19 82 SER A CA 1
ATOM 614 C C . SER A 1 82 ? 10.933 -22.344 31.165 1.00 77.19 82 SER A C 1
ATOM 616 O O . SER A 1 82 ? 9.806 -22.103 30.728 1.00 77.19 82 SER A O 1
ATOM 618 N N . VAL A 1 83 ? 12.018 -21.733 30.685 1.00 76.50 83 VAL A N 1
ATOM 619 C CA . VAL A 1 83 ? 11.976 -20.816 29.541 1.00 76.50 83 VAL A CA 1
ATOM 620 C C . VAL A 1 83 ? 11.876 -21.640 28.259 1.00 76.50 83 VAL A C 1
ATOM 622 O O . VAL A 1 83 ? 12.878 -22.091 27.703 1.00 76.50 83 VAL A O 1
ATOM 625 N N . MET A 1 84 ? 10.652 -21.830 27.768 1.00 72.75 84 MET A N 1
ATOM 626 C CA . MET A 1 84 ? 10.410 -22.471 26.479 1.00 72.75 84 MET A CA 1
ATOM 627 C C . MET A 1 84 ? 10.842 -21.527 25.350 1.00 72.75 84 MET A C 1
ATOM 629 O O . MET A 1 84 ? 10.164 -20.551 25.025 1.00 72.75 84 MET A O 1
ATOM 633 N N . ARG A 1 85 ? 11.993 -21.810 24.733 1.00 71.00 85 ARG A N 1
ATOM 634 C CA . ARG A 1 85 ? 12.417 -21.117 23.513 1.00 71.00 85 ARG A CA 1
ATOM 635 C C . ARG A 1 85 ? 11.553 -21.597 22.355 1.00 71.00 85 ARG A C 1
ATOM 637 O O . ARG A 1 85 ? 11.711 -22.714 21.871 1.00 71.00 85 ARG A O 1
ATOM 644 N N . THR A 1 86 ? 10.648 -20.742 21.894 1.00 63.75 86 THR A N 1
ATOM 645 C CA . THR A 1 86 ? 9.936 -20.963 20.638 1.00 63.75 86 THR A CA 1
ATOM 646 C C . THR A 1 86 ? 10.918 -20.781 19.485 1.00 63.75 86 THR A C 1
ATOM 648 O O . THR A 1 86 ? 11.210 -19.672 19.040 1.00 63.75 86 THR A O 1
ATOM 651 N N . THR A 1 87 ? 11.462 -21.884 18.977 1.00 62.78 87 THR A N 1
ATOM 652 C CA . THR A 1 87 ? 12.119 -21.864 17.673 1.00 62.78 87 THR A CA 1
ATOM 653 C C . THR A 1 87 ? 11.028 -21.618 16.641 1.00 62.78 87 THR A C 1
ATOM 655 O O . THR A 1 87 ? 10.211 -22.504 16.383 1.00 62.78 87 THR A O 1
ATOM 658 N N . LYS A 1 88 ? 10.976 -20.411 16.065 1.00 63.41 88 LYS A N 1
ATOM 659 C CA . LYS A 1 88 ? 10.217 -20.165 14.834 1.00 63.41 88 LYS A CA 1
ATOM 660 C C . LYS A 1 88 ? 10.838 -21.040 13.744 1.00 63.41 88 LYS A C 1
ATOM 662 O O . LYS A 1 88 ? 11.773 -20.634 13.063 1.00 63.41 88 LYS A O 1
ATOM 667 N N . SER A 1 89 ? 10.369 -22.281 13.667 1.00 57.44 89 SER A N 1
ATOM 668 C CA . SER A 1 89 ? 10.750 -23.234 12.638 1.00 57.44 89 SER A CA 1
ATOM 669 C C . SER A 1 89 ? 10.313 -22.664 11.293 1.00 57.44 89 SER A C 1
ATOM 671 O O . SER A 1 89 ? 9.146 -22.319 11.104 1.00 57.44 89 SER A O 1
ATOM 673 N N . GLY A 1 90 ? 11.282 -22.514 10.394 1.00 59.38 90 GLY A N 1
ATOM 674 C CA . GLY A 1 90 ? 11.083 -21.990 9.051 1.00 59.38 90 GLY A CA 1
ATOM 675 C C . GLY A 1 90 ? 11.559 -20.551 8.883 1.00 59.38 90 GLY A C 1
ATOM 676 O O . GLY A 1 90 ? 10.756 -19.650 8.644 1.00 59.38 90 GLY A O 1
ATOM 677 N N . LEU A 1 91 ? 12.879 -20.345 8.887 1.00 57.91 91 LEU A N 1
ATOM 678 C CA . LEU A 1 91 ? 13.471 -19.300 8.050 1.00 57.91 91 LEU A CA 1
ATOM 679 C C . LEU A 1 91 ? 13.106 -19.651 6.604 1.00 57.91 91 LEU A C 1
ATOM 681 O O . LEU A 1 91 ? 13.816 -20.396 5.932 1.00 57.91 91 LEU A O 1
ATOM 685 N N . ARG A 1 92 ? 11.950 -19.174 6.129 1.00 63.38 92 ARG A N 1
ATOM 686 C CA . ARG A 1 92 ? 11.691 -19.140 4.691 1.00 63.38 92 ARG A CA 1
ATOM 687 C C . ARG A 1 92 ? 12.861 -18.373 4.096 1.00 63.38 92 ARG A C 1
ATOM 689 O O . ARG A 1 92 ? 13.117 -17.255 4.539 1.00 63.38 92 ARG A O 1
ATOM 696 N N . ALA A 1 93 ? 13.586 -18.988 3.163 1.00 64.88 93 ALA A N 1
ATOM 697 C CA . ALA A 1 93 ? 14.668 -18.323 2.458 1.00 64.88 93 ALA A CA 1
ATOM 698 C C . ALA A 1 93 ? 14.115 -17.007 1.899 1.00 64.88 93 ALA A C 1
ATOM 700 O O . ALA A 1 93 ? 13.250 -17.008 1.019 1.00 64.88 93 ALA A O 1
ATOM 701 N N . ILE A 1 94 ? 14.535 -15.891 2.498 1.00 67.56 94 ILE A N 1
ATOM 702 C CA . ILE A 1 94 ? 14.124 -14.562 2.069 1.00 67.56 94 ILE A CA 1
ATOM 703 C C . ILE A 1 94 ? 14.768 -14.395 0.702 1.00 67.56 94 ILE A C 1
ATOM 705 O O . ILE A 1 94 ? 15.993 -14.308 0.609 1.00 67.56 94 ILE A O 1
ATOM 709 N N . LYS A 1 95 ? 13.962 -14.413 -0.365 1.00 66.88 95 LYS A N 1
ATOM 710 C CA . LYS A 1 95 ? 14.488 -14.121 -1.696 1.00 66.88 95 LYS A CA 1
ATOM 711 C C . LYS A 1 95 ? 15.129 -12.731 -1.654 1.00 66.88 95 LYS A C 1
ATOM 713 O O . LYS A 1 95 ? 14.475 -11.800 -1.169 1.00 66.88 95 LYS A O 1
ATOM 718 N N . PRO A 1 96 ? 16.377 -12.577 -2.133 1.00 70.06 96 PRO A N 1
ATOM 719 C CA . PRO A 1 96 ? 16.971 -11.266 -2.309 1.00 70.06 96 PRO A CA 1
ATOM 720 C C . PRO A 1 96 ? 16.014 -10.374 -3.099 1.00 70.06 96 PRO A C 1
ATOM 722 O O . PRO A 1 96 ? 15.412 -10.790 -4.086 1.00 70.06 96 PRO A O 1
ATOM 725 N N . ILE A 1 97 ? 15.835 -9.155 -2.605 1.00 72.56 97 ILE A N 1
ATOM 726 C CA . ILE A 1 97 ? 14.989 -8.124 -3.199 1.00 72.56 97 ILE A CA 1
ATOM 727 C C . ILE A 1 97 ? 15.680 -7.684 -4.503 1.00 72.56 97 ILE A C 1
ATOM 729 O O . ILE A 1 97 ? 16.507 -6.775 -4.501 1.00 72.56 97 ILE A O 1
ATOM 733 N N . GLU A 1 98 ? 15.405 -8.385 -5.608 1.00 74.19 98 GLU A N 1
ATOM 734 C CA . GLU A 1 98 ? 15.924 -8.042 -6.936 1.00 74.19 98 GLU A CA 1
ATOM 735 C C . GLU A 1 98 ? 15.297 -6.721 -7.372 1.00 74.19 98 GLU A C 1
ATOM 737 O O . GLU A 1 98 ? 14.081 -6.616 -7.572 1.00 74.19 98 GLU A O 1
ATOM 742 N N . ARG A 1 99 ? 16.111 -5.665 -7.432 1.00 75.50 99 ARG A N 1
ATOM 743 C CA . ARG A 1 99 ? 15.650 -4.337 -7.831 1.00 75.50 99 ARG A CA 1
ATOM 744 C C . ARG A 1 99 ? 15.791 -4.228 -9.356 1.00 75.50 99 ARG A C 1
ATOM 746 O O . ARG A 1 99 ? 16.918 -4.299 -9.842 1.00 75.50 99 ARG A O 1
ATOM 753 N N . PRO A 1 100 ? 14.693 -4.072 -10.117 1.00 79.06 100 PRO A N 1
ATOM 754 C CA . PRO A 1 100 ? 14.767 -3.944 -11.568 1.00 79.06 100 PRO A CA 1
ATOM 755 C C . PRO A 1 100 ? 15.533 -2.671 -11.940 1.00 79.06 100 PRO A C 1
ATOM 757 O O . PRO A 1 100 ? 15.525 -1.705 -11.176 1.00 79.06 100 PRO A O 1
ATOM 760 N N . ALA A 1 101 ? 16.161 -2.659 -13.120 1.00 78.56 101 ALA A N 1
ATOM 761 C CA . ALA A 1 101 ? 16.979 -1.536 -13.590 1.00 78.56 101 ALA A CA 1
ATOM 762 C C . ALA A 1 101 ? 16.203 -0.203 -13.629 1.00 78.56 101 ALA A C 1
ATOM 764 O O . ALA A 1 101 ? 16.748 0.837 -13.278 1.00 78.56 101 ALA A O 1
ATOM 765 N N . ASN A 1 102 ? 14.909 -0.255 -13.974 1.00 85.38 102 ASN A N 1
ATOM 766 C CA . ASN A 1 102 ? 13.994 0.888 -13.977 1.00 85.38 102 ASN A CA 1
ATOM 767 C C . ASN A 1 102 ? 12.775 0.602 -13.081 1.00 85.38 102 ASN A C 1
ATOM 769 O O . ASN A 1 102 ? 11.727 0.184 -13.583 1.00 85.38 102 ASN A O 1
ATOM 773 N N . PRO A 1 103 ? 12.891 0.786 -11.752 1.00 87.50 103 PRO A N 1
ATOM 774 C CA . PRO A 1 103 ? 11.794 0.518 -10.839 1.00 87.50 103 PRO A CA 1
ATOM 775 C C . PRO A 1 103 ? 10.754 1.639 -10.902 1.00 87.50 103 PRO A C 1
ATOM 777 O O . PRO A 1 103 ? 11.083 2.818 -10.784 1.00 87.50 103 PRO A O 1
ATOM 780 N N . ALA A 1 104 ? 9.483 1.270 -11.025 1.00 92.75 104 ALA A N 1
ATOM 781 C CA . ALA A 1 104 ? 8.367 2.141 -10.684 1.00 92.75 104 ALA A CA 1
ATOM 782 C C . ALA A 1 104 ? 8.001 1.908 -9.213 1.00 92.75 104 ALA A C 1
ATOM 784 O O . ALA A 1 104 ? 7.804 0.769 -8.787 1.00 92.75 104 ALA A O 1
ATOM 785 N N . TYR A 1 105 ? 7.904 2.971 -8.426 1.00 94.38 105 TYR A N 1
ATOM 786 C CA . TYR A 1 105 ? 7.536 2.911 -7.016 1.00 94.38 105 TYR A CA 1
ATOM 787 C C . TYR A 1 105 ? 6.019 2.943 -6.853 1.00 94.38 105 TYR A C 1
ATOM 789 O O . TYR A 1 105 ? 5.307 3.656 -7.552 1.00 94.38 105 TYR A O 1
ATOM 797 N N . THR A 1 106 ? 5.517 2.168 -5.903 1.00 95.38 106 THR A N 1
ATOM 798 C CA . THR A 1 106 ? 4.088 2.037 -5.599 1.00 95.38 106 THR A CA 1
ATOM 799 C C . THR A 1 106 ? 3.921 1.990 -4.084 1.00 95.38 106 THR A C 1
ATOM 801 O O . THR A 1 106 ? 4.817 1.516 -3.381 1.00 95.38 106 THR A O 1
ATOM 804 N N . VAL A 1 107 ? 2.800 2.470 -3.552 1.00 96.12 107 VAL A N 1
ATOM 805 C CA . VAL A 1 107 ? 2.526 2.376 -2.110 1.00 96.12 107 VAL A CA 1
ATOM 806 C C . VAL A 1 107 ? 1.620 1.182 -1.866 1.00 96.12 107 VAL A C 1
ATOM 808 O O . VAL A 1 107 ? 0.479 1.156 -2.316 1.00 96.12 107 VAL A O 1
ATOM 811 N N . GLN A 1 108 ? 2.126 0.168 -1.175 1.00 95.75 108 GLN A N 1
ATOM 812 C CA . GLN A 1 108 ? 1.334 -0.979 -0.764 1.00 95.75 108 GLN A CA 1
ATOM 813 C C . GLN A 1 108 ? 0.519 -0.601 0.472 1.00 95.75 108 GLN A C 1
ATOM 815 O O . GLN A 1 108 ? 1.082 -0.208 1.490 1.00 95.75 108 GLN A O 1
ATOM 820 N N . VAL A 1 109 ? -0.802 -0.718 0.362 1.00 95.00 109 VAL A N 1
ATOM 821 C CA . VAL A 1 109 ? -1.754 -0.366 1.428 1.00 95.00 109 VAL A CA 1
ATOM 822 C C . VAL A 1 109 ? -2.260 -1.584 2.190 1.00 95.00 109 VAL A C 1
ATOM 824 O O . VAL A 1 109 ? -2.774 -1.443 3.292 1.00 95.00 109 VAL A O 1
ATOM 827 N N . GLY A 1 110 ? -2.116 -2.782 1.620 1.00 94.00 110 GLY A N 1
ATOM 828 C CA . GLY A 1 110 ? -2.499 -4.014 2.295 1.00 94.00 110 GLY A CA 1
ATOM 829 C C . GLY A 1 110 ? -2.037 -5.271 1.568 1.00 94.00 110 GLY A C 1
ATOM 830 O O . GLY A 1 110 ? -1.719 -5.250 0.374 1.00 94.00 110 GLY A O 1
ATOM 831 N N . ALA A 1 111 ? -2.007 -6.373 2.310 1.00 94.81 111 ALA A N 1
ATOM 832 C CA . ALA A 1 111 ? -1.789 -7.721 1.804 1.00 94.81 111 ALA A CA 1
ATOM 833 C C . ALA A 1 111 ? -2.820 -8.661 2.437 1.00 94.81 111 ALA A C 1
ATOM 835 O O . ALA A 1 111 ? -2.929 -8.727 3.659 1.00 94.81 111 ALA A O 1
ATOM 836 N N . PHE A 1 112 ? -3.581 -9.380 1.617 1.00 95.38 112 PHE A N 1
ATOM 837 C CA . PHE A 1 112 ? -4.722 -10.173 2.070 1.00 95.38 112 PHE A CA 1
ATOM 838 C C . PHE A 1 112 ? -4.625 -11.606 1.560 1.00 95.38 112 PHE A C 1
ATOM 840 O O . PHE A 1 112 ? -4.330 -11.832 0.393 1.00 95.38 112 PHE A O 1
ATOM 847 N N . ALA A 1 113 ? -4.927 -12.585 2.411 1.00 95.12 113 ALA A N 1
ATOM 848 C CA . ALA A 1 113 ? -4.966 -13.988 1.993 1.00 95.12 113 ALA A CA 1
ATOM 849 C C . ALA A 1 113 ? -6.206 -14.322 1.145 1.00 95.12 113 ALA A C 1
ATOM 851 O O . ALA A 1 113 ? -6.137 -15.149 0.242 1.00 95.12 113 ALA A O 1
ATOM 852 N N . ARG A 1 114 ? -7.348 -13.672 1.417 1.00 96.06 114 ARG A N 1
ATOM 853 C CA . ARG A 1 114 ? -8.610 -13.916 0.698 1.00 96.06 114 ARG A CA 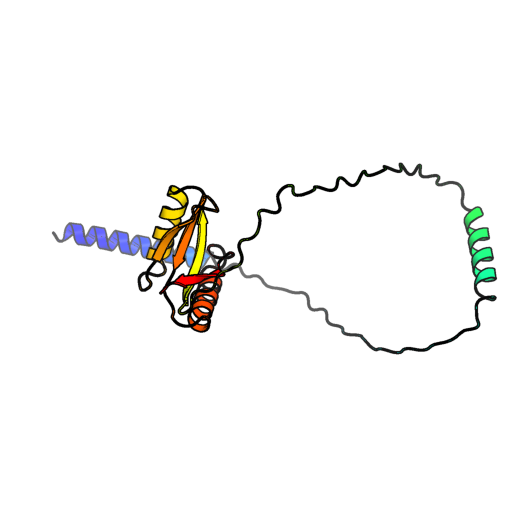1
ATOM 854 C C . ARG A 1 114 ? -8.896 -12.806 -0.303 1.00 96.06 114 ARG A C 1
ATOM 856 O O . ARG A 1 114 ? -8.755 -11.624 0.017 1.00 96.06 114 ARG A O 1
ATOM 863 N N . THR A 1 115 ? -9.404 -13.200 -1.464 1.00 96.06 115 THR A N 1
ATOM 864 C CA . THR A 1 115 ? -9.763 -12.299 -2.563 1.00 96.06 115 THR A CA 1
ATOM 865 C C . THR A 1 115 ? -10.814 -11.272 -2.147 1.00 96.06 115 THR A C 1
ATOM 867 O O . THR A 1 115 ? -10.673 -10.096 -2.465 1.00 96.06 115 THR A O 1
ATOM 870 N N . ASP A 1 116 ? -11.814 -11.667 -1.353 1.00 97.00 116 ASP A N 1
ATOM 871 C CA . ASP A 1 116 ? -12.894 -10.766 -0.920 1.00 97.00 116 ASP A CA 1
ATOM 872 C C . ASP A 1 116 ? -12.373 -9.567 -0.119 1.00 97.00 116 ASP A C 1
ATOM 874 O O . ASP A 1 116 ? -12.832 -8.439 -0.297 1.00 97.00 116 ASP A O 1
ATOM 878 N N . HIS A 1 117 ? -11.391 -9.795 0.760 1.00 95.81 117 HIS A N 1
ATOM 879 C CA . HIS A 1 117 ? -10.761 -8.726 1.536 1.00 95.81 117 HIS A CA 1
ATOM 880 C C . HIS A 1 117 ? -9.945 -7.799 0.636 1.00 95.81 117 HIS A C 1
ATOM 882 O O . HIS A 1 117 ? -10.040 -6.580 0.775 1.00 95.81 117 HIS A O 1
ATOM 888 N N . ALA A 1 118 ? -9.212 -8.366 -0.324 1.00 95.81 118 ALA A N 1
ATOM 889 C CA . ALA A 1 118 ? -8.446 -7.594 -1.294 1.00 95.81 118 ALA A CA 1
ATOM 890 C C . ALA A 1 118 ? -9.347 -6.712 -2.168 1.00 95.81 118 ALA A C 1
ATOM 892 O O . ALA A 1 118 ? -9.045 -5.538 -2.364 1.00 95.81 118 ALA A O 1
ATOM 893 N N . LEU A 1 119 ? -10.482 -7.239 -2.633 1.00 96.25 119 LEU A N 1
ATOM 894 C CA . LEU A 1 119 ? -11.455 -6.488 -3.428 1.00 96.25 119 LEU A CA 1
ATOM 895 C C . LEU A 1 119 ? -12.109 -5.363 -2.622 1.00 96.25 119 LEU A C 1
ATOM 897 O O . LEU A 1 119 ? -12.251 -4.251 -3.131 1.00 96.25 119 LEU A O 1
ATOM 901 N N . ARG A 1 120 ? -12.459 -5.610 -1.352 1.00 96.12 120 ARG A N 1
ATOM 902 C CA . ARG A 1 120 ? -12.971 -4.553 -0.464 1.00 96.12 120 ARG A CA 1
ATOM 903 C C . ARG A 1 120 ? -11.940 -3.451 -0.243 1.00 96.12 120 ARG A C 1
ATOM 905 O O . ARG A 1 120 ? -12.282 -2.279 -0.369 1.00 96.12 120 ARG A O 1
ATOM 912 N N . ALA A 1 121 ? -10.688 -3.814 0.023 1.00 94.69 121 ALA A N 1
ATOM 913 C CA . ALA A 1 121 ? -9.603 -2.852 0.189 1.00 94.69 121 ALA A CA 1
ATOM 914 C C . ALA A 1 121 ? -9.310 -2.077 -1.105 1.00 94.69 121 ALA A C 1
ATOM 916 O O . ALA A 1 121 ? -9.082 -0.871 -1.062 1.00 94.69 121 ALA A O 1
ATOM 917 N N . GLN A 1 122 ? -9.373 -2.739 -2.261 1.00 95.12 122 GLN A N 1
ATOM 918 C CA . GLN A 1 122 ? -9.229 -2.099 -3.565 1.00 95.12 122 GLN A CA 1
ATOM 919 C C . GLN A 1 122 ? -10.354 -1.093 -3.823 1.00 95.12 122 GLN A C 1
ATOM 921 O O . GLN A 1 122 ? -10.079 0.009 -4.289 1.00 95.12 122 GLN A O 1
ATOM 926 N N . LYS A 1 123 ? -11.606 -1.450 -3.517 1.00 95.62 123 LYS A N 1
ATOM 927 C CA . LYS A 1 123 ? -12.750 -0.540 -3.647 1.00 95.62 123 LYS A CA 1
ATOM 928 C C . LYS A 1 123 ? -12.597 0.672 -2.725 1.00 95.62 123 LYS A C 1
ATOM 930 O O . LYS A 1 123 ? -12.667 1.795 -3.198 1.00 95.62 123 LYS A O 1
ATOM 935 N N . LEU A 1 124 ? -12.261 0.439 -1.456 1.00 94.56 124 LEU A N 1
ATOM 936 C CA . LEU A 1 124 ? -11.987 1.501 -0.485 1.00 94.56 124 LEU A CA 1
ATOM 937 C C . LEU A 1 124 ? -10.869 2.443 -0.961 1.00 94.56 124 LEU A C 1
ATOM 939 O O . LEU A 1 124 ? -10.986 3.659 -0.847 1.00 94.56 124 LEU A O 1
ATOM 943 N N . ALA A 1 125 ? -9.783 1.887 -1.503 1.00 93.81 125 ALA A N 1
ATOM 944 C CA . ALA A 1 125 ? -8.691 2.678 -2.054 1.00 93.81 125 ALA A CA 1
ATOM 945 C C . ALA A 1 125 ? -9.142 3.488 -3.279 1.00 93.81 125 ALA A C 1
ATOM 947 O O . ALA A 1 125 ? -8.737 4.637 -3.403 1.00 93.81 125 ALA A O 1
ATOM 948 N N . LYS A 1 126 ? -9.997 2.929 -4.148 1.00 94.75 126 LYS A N 1
ATOM 949 C CA . LYS A 1 126 ? -10.544 3.634 -5.323 1.00 94.75 126 LYS A CA 1
ATOM 950 C C . LYS A 1 126 ? -11.404 4.818 -4.913 1.00 94.75 126 LYS A C 1
ATOM 952 O O . LYS A 1 126 ? -11.276 5.881 -5.505 1.00 94.75 126 LYS A O 1
ATOM 957 N N . ASP A 1 127 ? -12.211 4.645 -3.873 1.00 94.00 127 ASP A N 1
ATOM 958 C CA . ASP A 1 127 ? -13.076 5.704 -3.356 1.00 94.00 127 ASP A CA 1
ATOM 959 C C . ASP A 1 127 ? -12.259 6.861 -2.740 1.00 94.00 127 ASP A C 1
ATOM 961 O O . ASP A 1 127 ? -12.688 8.011 -2.780 1.00 94.00 127 ASP A O 1
ATOM 965 N N . ARG A 1 128 ? -11.067 6.578 -2.188 1.00 92.44 128 ARG A N 1
ATOM 966 C CA . ARG A 1 128 ? -10.189 7.576 -1.539 1.00 92.44 128 ARG A CA 1
ATOM 967 C C . ARG A 1 128 ? -9.163 8.214 -2.474 1.00 92.44 128 ARG A C 1
ATOM 969 O O . ARG A 1 128 ? -8.808 9.371 -2.282 1.00 92.44 128 ARG A O 1
ATOM 976 N N . PHE A 1 129 ? -8.664 7.458 -3.449 1.00 91.94 129 PHE A N 1
ATOM 977 C CA . PHE A 1 129 ? -7.573 7.847 -4.346 1.00 91.94 129 PHE A CA 1
ATOM 978 C C . PHE A 1 129 ? -7.994 7.674 -5.808 1.00 91.94 129 PHE A C 1
ATOM 980 O O . PHE A 1 129 ? -7.320 6.986 -6.572 1.00 91.94 129 PHE A O 1
ATOM 987 N N . ALA A 1 130 ? -9.123 8.277 -6.188 1.00 90.00 130 ALA A N 1
ATOM 988 C CA . ALA A 1 130 ? -9.709 8.132 -7.523 1.00 90.00 130 ALA A CA 1
ATOM 989 C C . ALA A 1 130 ? -8.758 8.559 -8.658 1.00 90.00 130 ALA A C 1
ATOM 991 O O . ALA A 1 130 ? -8.801 7.986 -9.744 1.00 90.00 130 ALA A O 1
ATOM 992 N N . ASP A 1 131 ? -7.861 9.509 -8.381 1.00 92.50 131 ASP A N 1
ATOM 993 C CA . ASP A 1 131 ? -6.904 10.044 -9.356 1.00 92.50 131 ASP A CA 1
ATOM 994 C C . ASP A 1 131 ? -5.696 9.124 -9.593 1.00 92.50 131 ASP A C 1
ATOM 996 O O . ASP A 1 131 ? -4.922 9.329 -10.530 1.00 92.50 131 ASP A O 1
ATOM 1000 N N . LEU A 1 132 ? -5.494 8.117 -8.737 1.00 93.06 132 LEU A N 1
ATOM 1001 C CA . LEU A 1 132 ? -4.322 7.249 -8.779 1.00 93.06 132 LEU A CA 1
ATOM 1002 C C . LEU A 1 132 ? -4.691 5.836 -9.243 1.00 93.06 132 LEU A C 1
ATOM 1004 O O . LEU A 1 132 ? -5.702 5.273 -8.820 1.00 93.06 132 LEU A O 1
ATOM 1008 N N . PRO A 1 133 ? -3.837 5.190 -10.058 1.00 94.12 133 PRO A N 1
ATOM 1009 C CA . PRO A 1 133 ? -4.053 3.803 -10.436 1.00 94.12 133 PRO A CA 1
ATOM 1010 C C . PRO A 1 133 ? -3.919 2.887 -9.215 1.00 94.12 133 PRO A C 1
ATOM 1012 O O . PRO A 1 133 ? -2.998 3.034 -8.408 1.00 94.12 133 PRO A O 1
ATOM 1015 N N . ILE A 1 134 ? -4.824 1.915 -9.091 1.00 95.06 134 ILE A N 1
ATOM 1016 C CA . ILE A 1 134 ? -4.836 0.955 -7.981 1.00 95.06 134 ILE A CA 1
ATOM 1017 C C . ILE A 1 134 ? -4.714 -0.456 -8.528 1.00 95.06 134 ILE A C 1
ATOM 1019 O O . ILE A 1 134 ? -5.541 -0.914 -9.320 1.00 95.06 134 ILE A O 1
ATOM 1023 N N . PHE A 1 135 ? -3.704 -1.159 -8.038 1.00 93.56 135 PHE A N 1
ATOM 1024 C CA . PHE A 1 135 ? -3.339 -2.496 -8.468 1.00 93.56 135 PHE A CA 1
ATOM 1025 C C . PHE A 1 135 ? -3.705 -3.510 -7.390 1.00 93.56 135 PHE A C 1
ATOM 1027 O O . PHE A 1 135 ? -3.452 -3.289 -6.207 1.00 93.56 135 PHE A O 1
ATOM 1034 N N . ASN A 1 136 ? -4.275 -4.634 -7.808 1.00 94.94 136 ASN A N 1
ATOM 1035 C CA . ASN A 1 136 ? -4.498 -5.801 -6.966 1.00 94.94 136 ASN A CA 1
ATOM 1036 C C . ASN A 1 136 ? -3.813 -6.986 -7.647 1.00 94.94 136 ASN A C 1
ATOM 1038 O O . ASN A 1 136 ? -4.281 -7.464 -8.679 1.00 94.94 136 ASN A O 1
ATOM 1042 N N . THR A 1 137 ? -2.668 -7.400 -7.112 1.00 93.12 137 THR A N 1
ATOM 1043 C CA . THR A 1 137 ? -1.818 -8.431 -7.718 1.00 93.12 137 THR A CA 1
ATOM 1044 C C . THR A 1 137 ? -1.669 -9.592 -6.752 1.00 93.12 137 THR A C 1
ATOM 1046 O O . THR A 1 137 ? -1.330 -9.392 -5.585 1.00 93.12 137 THR A O 1
ATOM 1049 N N . PHE A 1 138 ? -1.905 -10.809 -7.236 1.00 94.50 138 PHE A N 1
ATOM 1050 C CA . PHE A 1 138 ? -1.654 -12.018 -6.464 1.00 94.50 138 PHE A CA 1
ATOM 1051 C C . PHE A 1 138 ? -0.165 -12.369 -6.511 1.00 94.50 138 PHE A C 1
ATOM 1053 O O . PHE A 1 138 ? 0.400 -12.531 -7.589 1.00 94.50 138 PHE A O 1
ATOM 1060 N N . GLU A 1 139 ? 0.464 -12.468 -5.343 1.00 90.69 139 GLU A N 1
ATOM 1061 C CA . GLU A 1 139 ? 1.854 -12.882 -5.172 1.00 90.69 139 GLU A CA 1
ATOM 1062 C C . GLU A 1 139 ? 1.903 -14.401 -4.928 1.00 90.69 139 GLU A C 1
ATOM 1064 O O . GLU A 1 139 ? 1.517 -14.845 -3.839 1.00 90.69 139 GLU A O 1
ATOM 1069 N N . PRO A 1 140 ? 2.384 -15.222 -5.883 1.00 88.69 140 PRO A N 1
ATOM 1070 C CA . PRO A 1 140 ? 2.325 -16.681 -5.763 1.00 88.69 140 PRO A CA 1
ATOM 1071 C C . PRO A 1 140 ? 3.183 -17.239 -4.624 1.00 88.69 140 PRO A C 1
ATOM 1073 O O . PRO A 1 140 ? 2.823 -18.245 -4.018 1.00 88.69 140 PRO A O 1
ATOM 1076 N N . PHE A 1 141 ? 4.308 -16.582 -4.320 1.00 85.38 141 PHE A N 1
ATOM 1077 C CA . PHE A 1 141 ? 5.249 -17.036 -3.293 1.00 85.38 141 PHE A CA 1
ATOM 1078 C C . PHE A 1 141 ? 4.655 -16.935 -1.883 1.00 85.38 141 PHE A C 1
ATOM 1080 O O . PHE A 1 141 ? 4.724 -17.882 -1.100 1.00 85.38 141 PHE A O 1
ATOM 1087 N N . ASP A 1 142 ? 4.011 -15.806 -1.586 1.00 85.31 142 ASP A N 1
ATOM 1088 C CA . ASP A 1 142 ? 3.380 -15.577 -0.286 1.00 85.31 142 ASP A CA 1
ATOM 1089 C C . ASP A 1 142 ? 1.927 -16.065 -0.240 1.00 85.31 142 ASP A C 1
ATOM 1091 O O . ASP A 1 142 ? 1.364 -16.199 0.845 1.00 85.31 142 ASP A O 1
ATOM 1095 N N . LYS A 1 143 ? 1.324 -16.353 -1.403 1.00 92.38 143 LYS A N 1
ATOM 1096 C CA . LYS A 1 143 ? -0.111 -16.632 -1.581 1.00 92.38 143 LYS A CA 1
ATOM 1097 C C . LYS A 1 143 ? -0.987 -15.499 -1.035 1.00 92.38 143 LYS A C 1
ATOM 1099 O O . LYS A 1 143 ? -1.998 -15.738 -0.377 1.00 92.38 143 LYS A O 1
ATOM 1104 N N . LEU A 1 144 ? -0.582 -14.257 -1.301 1.00 94.81 144 LEU A N 1
ATOM 1105 C CA . LEU A 1 144 ? -1.260 -13.049 -0.828 1.00 94.81 144 LEU A CA 1
ATOM 1106 C C . LEU A 1 144 ? -1.640 -12.141 -1.996 1.00 94.81 144 LEU A C 1
ATOM 1108 O O . LEU A 1 144 ? -0.851 -11.902 -2.905 1.00 94.81 144 LEU A O 1
ATOM 1112 N N . TYR A 1 145 ? -2.827 -11.558 -1.915 1.00 95.56 145 TYR A N 1
ATOM 1113 C CA . TYR A 1 145 ? -3.264 -10.451 -2.752 1.00 95.56 145 TYR A CA 1
ATOM 1114 C C . TYR A 1 145 ? -2.710 -9.145 -2.194 1.00 95.56 145 TYR A C 1
ATOM 1116 O O . TYR A 1 145 ? -3.066 -8.731 -1.089 1.00 95.56 145 TYR A O 1
ATOM 1124 N N . ARG A 1 146 ? -1.830 -8.491 -2.945 1.00 94.81 146 ARG A N 1
ATOM 1125 C CA . ARG A 1 146 ? -1.221 -7.214 -2.572 1.00 94.81 146 ARG A CA 1
ATOM 1126 C C . ARG A 1 146 ? -1.973 -6.083 -3.260 1.00 94.81 146 ARG A C 1
ATOM 1128 O O . ARG A 1 146 ? -2.034 -6.038 -4.488 1.00 94.81 146 ARG A O 1
ATOM 1135 N N . VAL A 1 147 ? -2.499 -5.156 -2.463 1.00 95.69 147 VAL A N 1
ATOM 1136 C CA . VAL A 1 147 ? -3.176 -3.951 -2.957 1.00 95.69 147 VAL A CA 1
ATOM 1137 C C . VAL A 1 147 ? -2.197 -2.784 -2.910 1.00 95.69 147 VAL A C 1
ATOM 1139 O O . VAL A 1 147 ? -1.628 -2.483 -1.856 1.00 95.69 147 VAL A O 1
ATOM 1142 N N . ARG A 1 148 ? -1.973 -2.144 -4.058 1.00 95.25 148 ARG A N 1
ATOM 1143 C CA . ARG A 1 148 ? -1.003 -1.056 -4.237 1.00 95.25 148 ARG A CA 1
ATOM 1144 C C . ARG A 1 148 ? -1.662 0.158 -4.882 1.00 95.25 148 ARG A C 1
ATOM 1146 O O . ARG A 1 148 ? -2.569 0.003 -5.694 1.00 95.25 148 ARG A O 1
ATOM 1153 N N . VAL A 1 149 ? -1.183 1.346 -4.535 1.00 95.38 149 VAL A N 1
ATOM 1154 C CA . VAL A 1 149 ? -1.714 2.639 -4.976 1.00 95.38 149 VAL A CA 1
ATOM 1155 C C . VAL A 1 149 ? -0.610 3.451 -5.644 1.00 95.38 149 VAL A C 1
ATOM 1157 O O . VAL A 1 149 ? 0.497 3.579 -5.108 1.00 95.38 149 VAL A O 1
ATOM 1160 N N . GLY A 1 150 ? -0.944 4.018 -6.800 1.00 94.19 150 GLY A N 1
ATOM 1161 C CA . GLY A 1 150 ? -0.082 4.883 -7.590 1.00 94.19 150 GLY A CA 1
ATOM 1162 C C . GLY A 1 150 ? 1.036 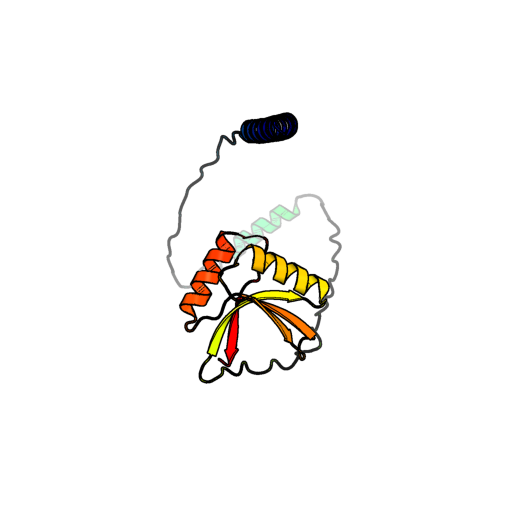4.139 -8.319 1.00 94.19 150 GLY A C 1
ATOM 1163 O O . GLY A 1 150 ? 1.393 3.010 -7.983 1.00 94.19 150 GLY A O 1
ATOM 1164 N N . LYS A 1 151 ? 1.596 4.808 -9.327 1.00 94.56 151 LYS A N 1
ATOM 1165 C CA . LYS A 1 151 ? 2.843 4.438 -10.004 1.00 94.56 151 LYS A CA 1
ATOM 1166 C C . LYS A 1 151 ? 3.694 5.703 -10.065 1.00 94.56 151 LYS A C 1
ATOM 1168 O O . LYS A 1 151 ? 3.277 6.685 -10.666 1.00 94.56 151 LYS A O 1
ATOM 1173 N N . PHE A 1 152 ? 4.844 5.682 -9.407 1.00 94.12 152 PHE A N 1
ATOM 1174 C CA . PHE A 1 152 ? 5.724 6.834 -9.232 1.00 94.12 152 PHE A CA 1
ATOM 1175 C C . PHE A 1 152 ? 7.107 6.537 -9.791 1.00 94.12 152 PHE A C 1
ATOM 1177 O O . PHE A 1 152 ? 7.621 5.428 -9.642 1.00 94.12 152 PHE A O 1
ATOM 1184 N N . ASP A 1 153 ? 7.745 7.535 -10.389 1.00 92.69 153 ASP A N 1
ATOM 1185 C CA . ASP A 1 153 ? 9.102 7.379 -10.920 1.00 92.69 153 ASP A CA 1
ATOM 1186 C C . ASP A 1 153 ? 10.162 7.452 -9.823 1.00 92.69 153 ASP A C 1
ATOM 1188 O O . ASP A 1 153 ? 11.197 6.793 -9.894 1.00 92.69 153 ASP A O 1
ATOM 1192 N N . THR A 1 154 ? 9.895 8.235 -8.777 1.00 93.62 154 THR A N 1
ATOM 1193 C CA . THR A 1 154 ? 10.834 8.451 -7.677 1.00 93.62 154 THR A CA 1
ATOM 1194 C C . THR A 1 154 ? 10.276 7.932 -6.359 1.00 93.62 154 THR A C 1
ATOM 1196 O O . THR A 1 154 ? 9.087 8.052 -6.054 1.00 93.62 154 THR A O 1
ATOM 1199 N N . ARG A 1 155 ? 11.168 7.398 -5.518 1.00 93.12 155 ARG A N 1
ATOM 1200 C CA . ARG A 1 155 ? 10.817 6.952 -4.163 1.00 93.12 155 ARG A CA 1
ATOM 1201 C C . ARG A 1 155 ? 10.264 8.095 -3.307 1.00 93.12 155 ARG A C 1
ATOM 1203 O O . ARG A 1 155 ? 9.399 7.855 -2.475 1.00 93.12 155 ARG A O 1
ATOM 1210 N N . LEU A 1 156 ? 10.752 9.319 -3.519 1.00 95.19 156 LEU A N 1
ATOM 1211 C CA . LEU A 1 156 ? 10.321 10.511 -2.786 1.00 95.19 156 LEU A CA 1
ATOM 1212 C C . LEU A 1 156 ? 8.838 10.819 -3.020 1.00 95.19 156 LEU A C 1
ATOM 1214 O O . LEU A 1 156 ? 8.125 11.098 -2.063 1.00 95.19 156 LEU A O 1
ATOM 1218 N N . GLN A 1 157 ? 8.350 10.700 -4.259 1.00 94.81 157 GLN A N 1
ATOM 1219 C CA . GLN A 1 157 ? 6.925 10.879 -4.562 1.00 94.81 157 GLN A CA 1
ATOM 1220 C C . GLN A 1 157 ? 6.060 9.831 -3.849 1.00 94.81 157 GLN A C 1
ATOM 1222 O O . GLN A 1 157 ? 5.061 10.178 -3.218 1.00 94.81 157 GLN A O 1
ATOM 1227 N N . ALA A 1 158 ? 6.478 8.562 -3.881 1.00 95.69 158 ALA A N 1
ATOM 1228 C CA . ALA A 1 158 ? 5.781 7.490 -3.175 1.00 95.69 158 ALA A CA 1
ATOM 1229 C C . ALA A 1 158 ? 5.789 7.694 -1.647 1.00 95.69 158 ALA A C 1
ATOM 1231 O O . ALA A 1 158 ? 4.796 7.410 -0.979 1.00 95.69 158 ALA A O 1
ATOM 1232 N N . ASP A 1 159 ? 6.883 8.213 -1.083 1.00 96.19 159 ASP A N 1
ATOM 1233 C CA . ASP A 1 159 ? 6.983 8.516 0.348 1.00 96.19 159 ASP A CA 1
ATOM 1234 C C . ASP A 1 159 ? 6.087 9.688 0.762 1.00 96.19 159 ASP A C 1
ATOM 1236 O O . ASP A 1 159 ? 5.411 9.615 1.789 1.00 96.19 159 ASP A O 1
ATOM 1240 N N . SER A 1 160 ? 6.008 10.733 -0.064 1.00 95.50 160 SER A N 1
ATOM 1241 C CA . SER A 1 160 ? 5.072 11.843 0.138 1.00 95.50 160 SER A CA 1
ATOM 1242 C C . SER A 1 160 ? 3.621 11.361 0.155 1.00 95.50 160 SER A C 1
ATOM 1244 O O . SER A 1 160 ? 2.872 11.742 1.058 1.00 95.50 160 SER A O 1
ATOM 1246 N N . LEU A 1 161 ? 3.239 10.469 -0.771 1.00 94.75 161 LEU A N 1
ATOM 1247 C CA . LEU A 1 161 ? 1.915 9.842 -0.749 1.00 94.75 161 LEU A CA 1
ATOM 1248 C C . LEU A 1 161 ? 1.723 9.010 0.524 1.00 94.75 161 LEU A C 1
ATOM 1250 O O . LEU A 1 161 ? 0.730 9.163 1.223 1.00 94.75 161 LEU A O 1
ATOM 1254 N N . ARG A 1 162 ? 2.671 8.142 0.878 1.00 95.19 162 ARG A N 1
ATOM 1255 C CA . ARG A 1 162 ? 2.555 7.314 2.088 1.00 95.19 162 ARG A CA 1
ATOM 1256 C C . ARG A 1 162 ? 2.337 8.168 3.343 1.00 95.19 162 ARG A C 1
AT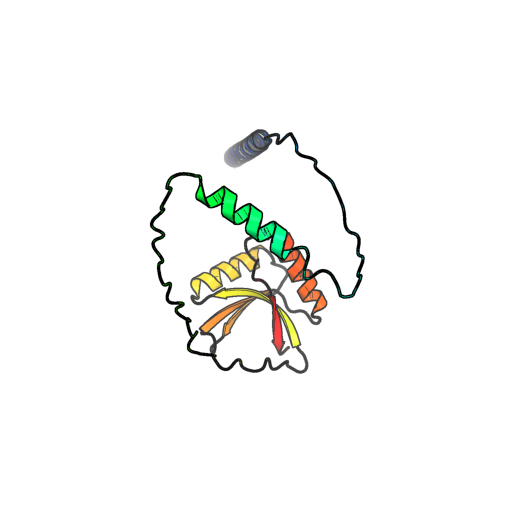OM 1258 O O . ARG A 1 162 ? 1.478 7.853 4.163 1.00 95.19 162 ARG A O 1
ATOM 1265 N N . LYS A 1 163 ? 3.088 9.262 3.486 1.00 95.38 163 LYS A N 1
ATOM 1266 C CA . LYS A 1 163 ? 2.940 10.210 4.600 1.00 95.38 163 LYS A CA 1
ATOM 1267 C C . LYS A 1 163 ? 1.568 10.881 4.603 1.00 95.38 163 LYS A C 1
ATOM 1269 O O . LYS A 1 163 ? 0.973 11.009 5.673 1.00 95.38 163 LYS A O 1
ATOM 1274 N N . SER A 1 164 ? 1.049 11.287 3.441 1.00 93.88 164 SER A N 1
ATOM 1275 C CA . SER A 1 164 ? -0.287 11.890 3.362 1.00 93.88 164 SER A CA 1
ATOM 1276 C C . SER A 1 164 ? -1.383 10.885 3.726 1.00 93.88 164 SER A C 1
ATOM 1278 O O . SER A 1 164 ? -2.269 11.221 4.509 1.00 93.88 164 SER A O 1
ATOM 1280 N N . ILE A 1 165 ? -1.266 9.638 3.264 1.00 93.44 165 ILE A N 1
ATOM 1281 C CA . ILE A 1 165 ? -2.189 8.542 3.582 1.00 93.44 165 ILE A CA 1
ATOM 1282 C C . ILE A 1 165 ? -2.220 8.265 5.088 1.00 93.44 165 ILE A C 1
ATOM 1284 O O . ILE A 1 165 ? -3.298 8.217 5.677 1.00 93.44 165 ILE A O 1
ATOM 1288 N N . LEU A 1 166 ? -1.053 8.127 5.722 1.00 93.62 166 LEU A N 1
ATOM 1289 C CA . LEU A 1 166 ? -0.951 7.886 7.166 1.00 93.62 166 LEU A CA 1
ATOM 1290 C C . LEU A 1 166 ? -1.527 9.040 7.992 1.00 93.62 166 LEU A C 1
ATOM 1292 O O . LEU A 1 166 ? -2.104 8.810 9.051 1.00 93.62 166 LEU A O 1
ATOM 1296 N N . LYS A 1 167 ? -1.396 10.279 7.504 1.00 94.25 167 LYS A N 1
ATOM 1297 C CA . LYS A 1 167 ? -1.957 11.462 8.166 1.00 94.25 167 LYS A CA 1
ATOM 1298 C C . LYS A 1 167 ? -3.480 11.534 8.031 1.00 94.25 167 LYS A C 1
ATOM 1300 O O . LYS A 1 167 ? -4.150 11.892 8.993 1.00 94.25 167 LYS A O 1
ATOM 1305 N N . GLN A 1 168 ? -4.020 11.225 6.853 1.00 93.31 168 GLN A N 1
ATOM 1306 C CA . GLN A 1 168 ? -5.460 11.297 6.577 1.00 93.31 168 GLN A CA 1
ATOM 1307 C C . GLN A 1 168 ? -6.232 10.116 7.176 1.00 93.31 168 GLN A C 1
ATOM 1309 O O . GLN A 1 168 ? -7.340 10.289 7.677 1.00 93.31 168 GLN A O 1
ATOM 1314 N N . PHE A 1 169 ? -5.643 8.921 7.150 1.00 93.06 169 PHE A N 1
ATOM 1315 C CA . PHE A 1 169 ? -6.292 7.672 7.545 1.00 93.06 169 PHE A CA 1
ATOM 1316 C C . PHE A 1 169 ? -5.373 6.847 8.463 1.00 93.06 169 PHE A C 1
ATOM 1318 O O . PHE A 1 169 ? -4.917 5.761 8.089 1.00 93.06 169 PHE A O 1
ATOM 1325 N N . PRO A 1 170 ? -5.107 7.328 9.690 1.00 90.69 170 PRO A N 1
ATOM 1326 C CA . PRO A 1 170 ? -4.123 6.723 10.585 1.00 90.69 170 PRO A CA 1
ATOM 1327 C C . PRO A 1 170 ? -4.491 5.317 11.067 1.00 90.69 170 PRO A C 1
ATOM 1329 O O . PRO A 1 170 ? -3.610 4.608 11.528 1.00 90.69 170 PRO A O 1
ATOM 1332 N N . LYS A 1 171 ? -5.764 4.905 10.986 1.00 90.62 171 LYS A N 1
ATOM 1333 C CA . LYS A 1 171 ? -6.223 3.574 11.427 1.00 90.62 171 LYS A CA 1
ATOM 1334 C C . LYS A 1 171 ? -6.258 2.532 10.309 1.00 90.62 171 LYS A C 1
ATOM 1336 O O . LYS A 1 171 ? -6.066 1.356 10.581 1.00 90.62 171 LYS A O 1
ATOM 1341 N N . ASP A 1 172 ? -6.493 2.955 9.068 1.00 89.38 172 ASP A N 1
ATOM 1342 C CA . ASP A 1 172 ? -6.772 2.022 7.966 1.00 89.38 172 ASP A CA 1
ATOM 1343 C C . ASP A 1 172 ? -5.519 1.617 7.186 1.00 89.38 172 ASP A C 1
ATOM 1345 O O . ASP A 1 172 ? -5.510 0.580 6.528 1.00 89.38 172 ASP A O 1
ATOM 1349 N N . TYR A 1 173 ? -4.471 2.443 7.232 1.00 90.81 173 TYR A N 1
ATOM 1350 C CA . TYR A 1 173 ? -3.254 2.259 6.437 1.00 90.81 173 TYR A CA 1
ATOM 1351 C C . TYR A 1 173 ? -1.978 2.302 7.283 1.00 90.81 173 TYR A C 1
ATOM 1353 O O . TYR A 1 173 ? -0.918 2.685 6.778 1.00 90.81 173 TYR A O 1
ATOM 1361 N N . THR A 1 174 ? -2.071 1.910 8.558 1.00 89.25 174 THR A N 1
ATOM 1362 C CA . THR A 1 174 ? -0.941 1.828 9.504 1.00 89.25 174 THR A CA 1
ATOM 1363 C C . THR A 1 174 ? 0.244 1.075 8.912 1.00 89.25 174 THR A C 1
ATOM 1365 O O . THR A 1 174 ? 1.375 1.557 8.950 1.00 89.25 174 THR A O 1
ATOM 1368 N N . ASP A 1 175 ? -0.041 -0.058 8.276 1.00 89.06 175 ASP A N 1
ATOM 1369 C CA . ASP A 1 175 ? 0.956 -0.973 7.723 1.00 89.06 175 ASP A CA 1
ATOM 1370 C C . ASP A 1 175 ? 1.273 -0.670 6.255 1.00 89.06 175 ASP A C 1
ATOM 1372 O O . ASP A 1 175 ? 1.651 -1.552 5.486 1.00 89.06 175 ASP A O 1
ATOM 1376 N N . SER A 1 176 ? 1.110 0.584 5.830 1.00 93.38 176 SER A N 1
ATOM 1377 C CA . SER A 1 176 ? 1.489 0.983 4.478 1.00 93.38 176 SER A CA 1
ATOM 1378 C C . SER A 1 176 ? 3.008 1.073 4.326 1.00 93.38 176 SER A C 1
ATOM 1380 O O . SER A 1 176 ? 3.721 1.632 5.170 1.00 93.38 176 SER A O 1
ATOM 1382 N N . TRP A 1 177 ? 3.528 0.573 3.204 1.00 94.12 177 TRP A N 1
ATOM 1383 C CA . TRP A 1 177 ? 4.949 0.668 2.860 1.00 94.12 177 TRP A CA 1
ATOM 1384 C C . TRP A 1 177 ? 5.169 0.862 1.362 1.00 94.12 177 TRP A C 1
ATOM 1386 O O . TRP A 1 177 ? 4.294 0.616 0.535 1.00 94.12 177 TRP A O 1
ATOM 1396 N N . ILE A 1 178 ? 6.365 1.318 0.999 1.00 94.38 178 ILE A N 1
ATOM 1397 C CA . ILE A 1 178 ? 6.741 1.548 -0.397 1.00 94.38 178 ILE A CA 1
ATOM 1398 C C . ILE A 1 178 ? 7.266 0.241 -0.983 1.00 94.38 178 ILE A C 1
ATOM 1400 O O . ILE A 1 178 ? 8.180 -0.372 -0.433 1.00 94.38 178 ILE A O 1
ATOM 1404 N N . ASN A 1 179 ? 6.702 -0.159 -2.113 1.00 92.56 179 ASN A N 1
ATOM 1405 C CA . ASN A 1 179 ? 7.142 -1.293 -2.909 1.00 92.56 179 ASN A CA 1
ATOM 1406 C C . ASN A 1 179 ? 7.566 -0.798 -4.300 1.00 92.56 179 ASN A C 1
ATOM 1408 O O . ASN A 1 179 ? 7.308 0.351 -4.667 1.00 92.56 179 ASN A O 1
ATOM 1412 N N . TYR A 1 180 ? 8.205 -1.649 -5.088 1.00 90.50 180 TYR A N 1
ATOM 1413 C CA . TYR A 1 180 ? 8.564 -1.331 -6.462 1.00 90.50 180 TYR A CA 1
ATOM 1414 C C . TYR A 1 180 ? 8.092 -2.431 -7.415 1.00 90.50 180 TYR A C 1
ATOM 1416 O O . TYR A 1 180 ? 7.854 -3.576 -7.025 1.00 90.50 180 TYR A O 1
ATOM 1424 N N . ILE A 1 181 ? 7.905 -2.055 -8.671 1.00 87.94 181 ILE A N 1
ATOM 1425 C CA . ILE A 1 181 ? 7.579 -2.939 -9.788 1.00 87.94 181 ILE A CA 1
ATOM 1426 C C . ILE A 1 181 ? 8.537 -2.643 -10.936 1.00 87.94 181 ILE A C 1
ATOM 1428 O O . ILE A 1 181 ? 9.077 -1.538 -11.019 1.00 87.94 181 ILE A O 1
ATOM 1432 N N . SER A 1 182 ? 8.748 -3.613 -11.825 1.00 83.50 182 SER A N 1
ATOM 1433 C CA . SER A 1 182 ? 9.326 -3.291 -13.131 1.00 83.50 182 SER A CA 1
ATOM 1434 C C . SER A 1 182 ? 8.389 -2.319 -13.846 1.00 83.50 182 SER A C 1
ATOM 1436 O O . SER A 1 182 ? 7.167 -2.471 -13.750 1.00 83.50 182 SER A O 1
ATOM 1438 N N . LYS A 1 183 ? 8.958 -1.290 -14.479 1.00 72.00 183 LYS A N 1
ATOM 1439 C CA . LYS A 1 183 ? 8.186 -0.313 -15.250 1.00 72.00 183 LYS A CA 1
ATOM 1440 C C . LYS A 1 183 ? 7.398 -0.949 -16.382 1.00 72.00 183 LYS A C 1
ATOM 1442 O O . LYS A 1 183 ? 7.907 -1.920 -16.980 1.00 72.00 183 LYS A O 1
#